Protein AF-A0A3C1BXW8-F1 (afdb_monomer_lite)

Radius of gyration: 17.21 Å; chains: 1; bounding box: 40×38×45 Å

Sequence (200 aa):
QCLLTYLGYDPGGIDGLDGQKTRQAIRDFQTAENLGVDGVAGEQTAIRLKDAVWQDRFAKDNIVPSSGQPPDLPDWWSKYKWFAPSEFRCPCGKCGGGIEKMHEGIVAEANALREYLGVPIVIVPPDGHSGGSGYRCQSYNDSLAGSVKNSRHVQGKAVDIITRGVPDEKVEARLAQRKAAGKIRYWYRISPGAHHMDIE

Structure (mmCIF, N/CA/C/O backbone):
data_AF-A0A3C1BXW8-F1
#
_entry.id   AF-A0A3C1BXW8-F1
#
loop_
_atom_site.group_PDB
_atom_site.id
_atom_site.type_symbol
_atom_site.label_atom_id
_atom_site.label_alt_id
_atom_site.label_comp_id
_atom_site.label_asym_id
_atom_site.label_entity_id
_atom_site.label_seq_id
_atom_site.pdbx_PDB_ins_code
_atom_site.Cartn_x
_atom_site.Cartn_y
_atom_site.Cartn_z
_atom_site.occupancy
_atom_site.B_iso_or_equiv
_atom_site.auth_seq_id
_atom_site.auth_comp_id
_atom_site.auth_asym_id
_atom_site.auth_atom_id
_atom_site.pdbx_PDB_model_num
ATOM 1 N N . GLN A 1 1 ? -6.804 1.574 18.669 1.00 72.06 1 GLN A N 1
ATOM 2 C CA . GLN A 1 1 ? -5.631 2.136 17.969 1.00 72.06 1 GLN A CA 1
ATOM 3 C C . GLN A 1 1 ? -5.476 1.509 16.590 1.00 72.06 1 GLN A C 1
ATOM 5 O O . GLN A 1 1 ? -5.853 2.182 15.652 1.00 72.06 1 GLN A O 1
ATOM 10 N N . CYS A 1 2 ? -5.115 0.226 16.440 1.00 76.31 2 CYS A N 1
ATOM 11 C CA . CYS A 1 2 ? -4.880 -0.390 15.117 1.00 76.31 2 CYS A CA 1
ATOM 12 C C . CYS A 1 2 ? -5.984 -0.156 14.068 1.00 76.31 2 CYS A C 1
ATOM 14 O O . CYS A 1 2 ? -5.667 0.179 12.936 1.00 76.31 2 CYS A O 1
ATOM 16 N N . LEU A 1 3 ? -7.267 -0.303 14.428 1.00 82.00 3 LEU A N 1
ATOM 17 C CA . LEU A 1 3 ? -8.382 -0.070 13.493 1.00 82.00 3 LEU A CA 1
ATOM 18 C C . LEU A 1 3 ? -8.547 1.415 13.133 1.00 82.00 3 LEU A C 1
ATOM 20 O O . LEU A 1 3 ? -8.784 1.740 11.982 1.00 82.00 3 LEU A O 1
ATOM 24 N N . LEU A 1 4 ? -8.377 2.321 14.098 1.00 80.50 4 LEU A N 1
ATOM 25 C CA . LEU A 1 4 ? -8.436 3.770 13.866 1.00 80.50 4 LEU A CA 1
ATOM 26 C C . LEU A 1 4 ? -7.295 4.221 12.965 1.00 80.50 4 LEU A C 1
ATOM 28 O O . LEU A 1 4 ? -7.530 4.901 11.973 1.00 80.50 4 LEU A O 1
ATOM 32 N N . THR A 1 5 ? -6.086 3.762 13.296 1.00 69.38 5 THR A N 1
ATOM 33 C CA . THR A 1 5 ? -4.895 3.865 12.468 1.00 69.38 5 THR A CA 1
ATOM 34 C C . THR A 1 5 ? -5.287 3.374 11.077 1.00 69.38 5 THR A C 1
ATOM 36 O O . THR A 1 5 ? -5.304 4.201 10.170 1.00 69.38 5 THR A O 1
ATOM 39 N N . TYR A 1 6 ? -5.687 2.106 10.894 1.00 67.69 6 TYR A N 1
ATOM 40 C CA . TYR A 1 6 ? -6.050 1.515 9.590 1.00 67.69 6 TYR A CA 1
ATOM 41 C C . TYR A 1 6 ? -6.988 2.409 8.777 1.00 67.69 6 TYR A C 1
ATOM 43 O O . TYR A 1 6 ? -6.689 2.732 7.632 1.00 67.69 6 TYR A O 1
ATOM 51 N N . LEU A 1 7 ? -8.056 2.890 9.412 1.00 69.19 7 LEU A N 1
ATOM 52 C CA . LEU A 1 7 ? -9.057 3.759 8.803 1.00 69.19 7 LEU A CA 1
ATOM 53 C C . LEU A 1 7 ? -8.559 5.188 8.537 1.00 69.19 7 LEU A C 1
ATOM 55 O O . LEU A 1 7 ? -9.257 5.967 7.910 1.00 69.19 7 LEU A O 1
ATOM 59 N N . GLY A 1 8 ? -7.348 5.557 8.936 1.00 62.84 8 GLY A N 1
ATOM 60 C CA . GLY A 1 8 ? -6.724 6.842 8.624 1.00 62.84 8 GLY A CA 1
ATOM 61 C C . GLY A 1 8 ? -6.919 7.930 9.681 1.00 62.84 8 GLY A C 1
ATOM 62 O O . GLY A 1 8 ? -6.646 9.091 9.381 1.00 62.84 8 GLY A O 1
ATOM 63 N N . TYR A 1 9 ? -7.351 7.570 10.889 1.00 77.69 9 TYR A N 1
ATOM 64 C CA . TYR A 1 9 ? -7.343 8.445 12.065 1.00 77.69 9 TYR A CA 1
ATOM 65 C C . TYR A 1 9 ? -5.980 8.361 12.781 1.00 77.69 9 TYR A C 1
ATOM 67 O O . TYR A 1 9 ? -5.286 7.349 12.667 1.00 77.69 9 TYR A O 1
ATOM 75 N N . ASP A 1 10 ? -5.589 9.396 13.536 1.00 76.38 10 ASP A N 1
ATOM 76 C CA . ASP A 1 10 ? -4.331 9.430 14.312 1.00 76.38 10 ASP A CA 1
ATOM 77 C C . ASP A 1 10 ? -4.587 9.184 15.810 1.00 76.38 10 ASP A C 1
ATOM 79 O O . ASP A 1 10 ? -4.749 10.138 16.575 1.00 76.38 10 ASP A O 1
ATOM 83 N N . PRO A 1 11 ? -4.615 7.923 16.280 1.00 78.06 11 PRO A N 1
ATOM 84 C CA . PRO A 1 11 ? -4.717 7.645 17.705 1.00 78.06 11 PRO A CA 1
ATOM 85 C C . PRO A 1 11 ? -3.373 7.792 18.442 1.00 78.06 11 PRO A C 1
ATOM 87 O O . PRO A 1 11 ? -3.303 7.484 19.630 1.00 78.06 11 PRO A O 1
ATOM 90 N N . GLY A 1 12 ? -2.306 8.253 17.780 1.00 79.69 12 GLY A N 1
ATOM 91 C CA . GLY A 1 12 ? -0.940 8.185 18.289 1.00 79.69 12 GLY A CA 1
ATOM 92 C C . GLY A 1 12 ? -0.304 6.805 18.098 1.00 79.69 12 GLY A C 1
ATOM 93 O O . GLY A 1 12 ? -0.672 6.051 17.196 1.00 79.69 12 GLY A O 1
ATOM 94 N N . GLY A 1 13 ? 0.687 6.490 18.938 1.00 74.38 13 GLY A N 1
ATOM 95 C CA . GLY A 1 13 ? 1.366 5.194 18.910 1.00 74.38 13 GLY A CA 1
ATOM 96 C C . GLY A 1 13 ? 0.419 4.043 19.253 1.00 74.38 13 GLY A C 1
ATOM 97 O O . GLY A 1 13 ? -0.524 4.209 20.022 1.00 74.38 13 GLY A O 1
ATOM 98 N N . ILE A 1 14 ? 0.671 2.860 18.689 1.00 77.19 14 ILE A N 1
ATOM 99 C CA . ILE A 1 14 ? -0.035 1.629 19.069 1.00 77.19 14 ILE A CA 1
ATOM 100 C C . ILE A 1 14 ? 0.627 1.095 20.343 1.00 77.19 14 ILE A C 1
ATOM 102 O O . ILE A 1 14 ? 1.465 0.198 20.304 1.00 77.19 14 ILE A O 1
ATOM 106 N N . ASP A 1 15 ? 0.294 1.719 21.465 1.00 79.81 15 ASP A N 1
ATOM 107 C CA . ASP A 1 15 ? 0.890 1.471 22.781 1.00 79.81 15 ASP A CA 1
ATOM 108 C C . ASP A 1 15 ? -0.078 0.786 23.762 1.00 79.81 15 ASP A C 1
ATOM 110 O O . ASP A 1 15 ? 0.304 0.443 24.878 1.00 79.81 15 ASP A O 1
ATOM 114 N N . GLY A 1 16 ? -1.333 0.566 23.353 1.00 83.94 16 GLY A N 1
ATOM 115 C CA . GLY A 1 16 ? -2.389 0.012 24.199 1.00 83.94 16 GLY A CA 1
ATOM 116 C C . GLY A 1 16 ? -2.959 1.005 25.217 1.00 83.94 16 GLY A C 1
ATOM 117 O O . GLY A 1 16 ? -3.847 0.633 25.984 1.00 83.94 16 GLY A O 1
ATOM 118 N N . LEU A 1 17 ? -2.491 2.257 25.225 1.00 90.88 17 LEU A N 1
ATOM 119 C CA . LEU A 1 17 ? -2.935 3.291 26.151 1.00 90.88 17 LEU A CA 1
ATOM 120 C C . LEU A 1 17 ? -4.109 4.082 25.568 1.00 90.88 17 LEU A C 1
ATOM 122 O O . LEU A 1 17 ? -4.068 4.616 24.454 1.00 90.88 17 LEU A O 1
ATOM 126 N N . ASP A 1 18 ? -5.158 4.259 26.370 1.00 88.12 18 ASP A N 1
ATOM 127 C CA . ASP A 1 18 ? -6.207 5.228 26.056 1.00 88.12 18 ASP A CA 1
ATOM 128 C C . ASP A 1 18 ? -5.730 6.653 26.386 1.00 88.12 18 ASP A C 1
ATOM 130 O O . ASP A 1 18 ? -6.094 7.266 27.391 1.00 88.12 18 ASP A O 1
ATOM 134 N N . GLY A 1 19 ? -4.811 7.164 25.568 1.00 91.38 19 GLY A N 1
ATOM 135 C CA . GLY A 1 19 ? -4.277 8.517 25.669 1.00 91.38 19 GLY A CA 1
ATOM 136 C C . GLY A 1 19 ? -5.188 9.573 25.038 1.00 91.38 19 GLY A C 1
ATOM 137 O O . GLY A 1 19 ? -6.195 9.277 24.396 1.00 91.38 19 GLY A O 1
ATOM 138 N N . GLN A 1 20 ? -4.799 10.845 25.169 1.00 92.75 20 GLN A N 1
ATOM 139 C CA . GLN A 1 20 ? -5.528 11.969 24.565 1.00 92.75 20 GLN A CA 1
ATOM 140 C C . GLN A 1 20 ? -5.699 11.805 23.047 1.00 92.75 20 GLN A C 1
ATOM 142 O O . GLN A 1 20 ? -6.782 12.065 22.529 1.00 92.75 20 GLN A O 1
ATOM 147 N N . LYS A 1 21 ? -4.655 11.336 22.349 1.00 79.69 21 LYS A N 1
ATOM 148 C CA . LYS A 1 21 ? -4.710 11.074 20.905 1.00 79.69 21 LYS A CA 1
ATOM 149 C C . LYS A 1 21 ? -5.666 9.935 20.558 1.00 79.69 21 LYS A C 1
ATOM 151 O O . LYS A 1 21 ? -6.493 10.107 19.672 1.00 79.69 21 LYS A O 1
ATOM 156 N N . THR A 1 22 ? -5.626 8.823 21.298 1.00 93.69 22 THR A N 1
ATOM 157 C CA . THR A 1 22 ? -6.567 7.705 21.120 1.00 93.69 22 THR A CA 1
ATOM 158 C C . THR A 1 22 ? -8.012 8.184 21.235 1.00 93.69 22 THR A C 1
ATOM 160 O O . THR A 1 22 ? -8.803 7.943 20.324 1.00 93.69 22 THR A O 1
ATOM 163 N N . ARG A 1 23 ? -8.343 8.936 22.294 1.00 96.19 23 ARG A N 1
ATOM 164 C CA . ARG A 1 23 ? -9.690 9.499 22.476 1.00 96.19 23 ARG A CA 1
ATOM 165 C C . ARG A 1 23 ? -10.077 10.479 21.377 1.00 96.19 23 ARG A C 1
ATOM 167 O O . ARG A 1 23 ? -11.225 10.460 20.949 1.00 96.19 23 ARG A O 1
ATOM 174 N N . GLN A 1 24 ? -9.152 11.323 20.919 1.00 88.19 24 GLN A N 1
ATOM 175 C CA . GLN A 1 24 ? -9.431 12.246 19.819 1.00 88.19 24 GLN A CA 1
ATOM 176 C C . GLN A 1 24 ? -9.748 11.485 18.527 1.00 88.19 24 GLN A C 1
ATOM 178 O O . GLN A 1 24 ? -10.792 11.726 17.933 1.00 88.19 24 GLN A O 1
ATOM 183 N N . ALA A 1 25 ? -8.940 10.486 18.165 1.00 82.06 25 ALA A N 1
ATOM 184 C CA . ALA A 1 25 ? -9.197 9.643 17.001 1.00 82.06 25 ALA A CA 1
ATOM 185 C C . ALA A 1 25 ? -10.537 8.895 17.088 1.00 82.06 25 ALA A C 1
ATOM 187 O O . ALA A 1 25 ? -11.214 8.729 16.076 1.00 82.06 25 ALA A O 1
ATOM 188 N N . ILE A 1 26 ? -10.946 8.460 18.287 1.00 95.44 26 ILE A N 1
ATOM 189 C CA . ILE A 1 26 ? -12.274 7.869 18.499 1.00 95.44 26 ILE A CA 1
ATOM 190 C C . ILE A 1 26 ? -13.376 8.903 18.239 1.00 95.44 26 ILE A C 1
ATOM 192 O O . ILE A 1 26 ? -14.334 8.574 17.546 1.00 95.44 26 ILE A O 1
ATOM 196 N N . ARG A 1 27 ? -13.248 10.139 18.745 1.00 91.12 27 ARG A N 1
ATOM 197 C CA . ARG A 1 27 ? -14.238 11.207 18.495 1.00 91.12 27 ARG A CA 1
ATOM 198 C C . ARG A 1 27 ? -14.348 11.537 17.014 1.00 91.12 27 ARG A C 1
ATOM 200 O O . ARG A 1 27 ? -15.457 11.679 16.503 1.00 91.12 27 ARG A O 1
ATOM 207 N N . ASP A 1 28 ? -13.213 11.632 16.333 1.00 81.75 28 ASP A N 1
ATOM 208 C CA . ASP A 1 28 ? -13.161 11.914 14.901 1.00 81.75 28 ASP A CA 1
ATOM 209 C C . ASP A 1 28 ? -13.865 10.795 14.116 1.00 81.75 28 ASP A C 1
ATOM 211 O O . ASP A 1 28 ? -14.699 11.068 13.254 1.00 81.75 28 ASP A O 1
ATOM 215 N N . PHE A 1 29 ? -13.617 9.532 14.479 1.00 86.81 29 PHE A N 1
ATOM 216 C CA . PHE A 1 29 ? -14.303 8.377 13.896 1.00 86.81 29 PHE A CA 1
ATOM 217 C C . PHE A 1 29 ? -15.807 8.368 14.180 1.00 86.81 29 PHE A C 1
ATOM 219 O O . PHE A 1 29 ? -16.607 8.165 13.270 1.00 86.81 29 PHE A O 1
ATOM 226 N N . GLN A 1 30 ? -16.210 8.609 15.427 1.00 94.50 30 GLN A N 1
ATOM 227 C CA . GLN A 1 30 ? -17.622 8.685 15.806 1.00 94.50 30 GLN A CA 1
ATOM 228 C C . GLN A 1 30 ? -18.347 9.787 15.037 1.00 94.50 30 GLN A C 1
ATOM 230 O O . GLN A 1 30 ? -19.460 9.566 14.567 1.00 94.50 30 GLN A O 1
ATOM 235 N N . THR A 1 31 ? -17.695 10.938 14.861 1.00 84.19 31 THR A N 1
ATOM 236 C CA . THR A 1 31 ? -18.217 12.055 14.066 1.00 84.19 31 THR A CA 1
ATOM 237 C C . THR A 1 31 ? -18.422 11.627 12.616 1.00 84.19 31 THR A C 1
ATOM 239 O O . THR A 1 31 ? -19.504 11.815 12.067 1.00 84.19 31 THR A O 1
ATOM 242 N N . ALA A 1 32 ? -17.416 10.993 12.011 1.00 78.69 32 ALA A N 1
ATOM 243 C CA . ALA A 1 32 ? -17.469 10.555 10.620 1.00 78.69 32 ALA A CA 1
ATOM 244 C C . ALA A 1 32 ? -18.525 9.461 10.367 1.00 78.69 32 ALA A C 1
ATOM 246 O O . ALA A 1 32 ? -19.127 9.411 9.300 1.00 78.69 32 ALA A O 1
ATOM 247 N N . GLU A 1 33 ? -18.781 8.601 11.354 1.00 82.56 33 GLU A N 1
ATOM 248 C CA . GLU A 1 33 ? -19.734 7.490 11.255 1.00 82.56 33 GLU A CA 1
ATOM 249 C C . GLU A 1 33 ? -21.137 7.813 11.802 1.00 82.56 33 GLU A C 1
ATOM 251 O O . GLU A 1 33 ? -21.984 6.914 11.896 1.00 82.56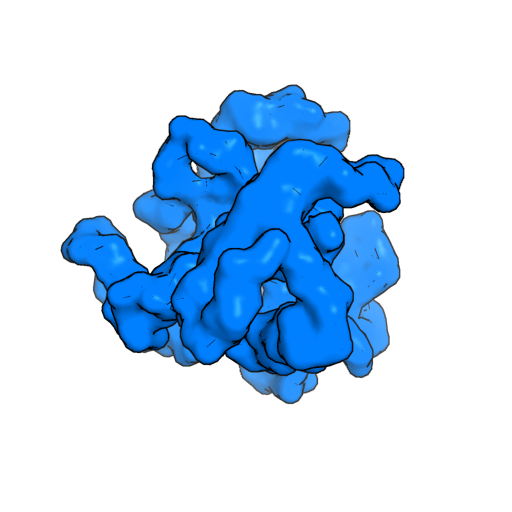 33 GLU A O 1
ATOM 256 N N . ASN A 1 34 ? -21.394 9.083 12.142 1.00 85.56 34 ASN A N 1
ATOM 257 C CA . ASN A 1 34 ? -22.646 9.572 12.727 1.00 85.56 34 ASN A CA 1
ATOM 258 C C . ASN A 1 34 ? -23.063 8.808 14.002 1.00 85.56 34 ASN A C 1
ATOM 260 O O . ASN A 1 34 ? -24.213 8.394 14.157 1.00 85.56 34 ASN A O 1
ATOM 264 N N . LEU A 1 35 ? -22.111 8.593 14.910 1.00 91.75 35 LEU A N 1
ATOM 265 C CA . LEU A 1 35 ? -22.317 7.990 16.229 1.00 91.75 35 LEU A CA 1
ATOM 266 C C . LEU A 1 35 ? -22.379 9.062 17.327 1.00 91.75 35 LEU A C 1
ATOM 268 O O . LEU A 1 35 ? -22.031 10.223 17.113 1.00 91.75 35 LEU A O 1
ATOM 272 N N . GLY A 1 36 ? -22.769 8.660 18.540 1.00 93.38 36 GLY A N 1
ATOM 273 C CA . GLY A 1 36 ? -22.580 9.498 19.725 1.00 93.38 36 GLY A CA 1
ATOM 274 C C . GLY A 1 36 ? -21.092 9.787 19.951 1.00 93.38 36 GLY A C 1
ATOM 275 O O . GLY A 1 36 ? -20.296 8.858 20.069 1.00 93.38 36 GLY A O 1
ATOM 276 N N . VAL A 1 37 ? -20.714 11.069 19.988 1.00 96.25 37 VAL A N 1
ATOM 277 C CA . VAL A 1 37 ? -19.312 11.514 20.074 1.00 96.25 37 VAL A CA 1
ATOM 278 C C . VAL A 1 37 ? -18.893 11.687 21.535 1.00 96.25 37 VAL A C 1
ATOM 280 O O . VAL A 1 37 ? -18.868 12.792 22.075 1.00 96.25 37 VAL A O 1
ATOM 283 N N . ASP A 1 38 ? -18.555 10.586 22.196 1.00 95.38 38 ASP A N 1
ATOM 284 C CA . ASP A 1 38 ? -18.088 10.570 23.590 1.00 95.38 38 ASP A CA 1
ATOM 285 C C . ASP A 1 38 ? -16.575 10.312 23.717 1.00 95.38 38 ASP A C 1
ATOM 287 O O . ASP A 1 38 ? -15.980 10.571 24.770 1.00 95.38 38 ASP A O 1
ATOM 291 N N . GLY A 1 39 ? -15.913 9.920 22.623 1.00 94.06 39 GLY A N 1
ATOM 292 C CA . GLY A 1 39 ? -14.498 9.555 22.590 1.00 94.06 39 GLY A CA 1
ATOM 293 C C . GLY A 1 39 ? -14.199 8.207 23.239 1.00 94.06 39 GLY A C 1
ATOM 294 O O . GLY A 1 39 ? -13.038 7.937 23.545 1.00 94.06 39 GLY A O 1
ATOM 295 N N . VAL A 1 40 ? -15.223 7.381 23.459 1.00 96.06 40 VAL A N 1
ATOM 296 C CA . VAL A 1 40 ? -15.137 6.062 24.084 1.00 96.06 40 VAL A CA 1
ATOM 297 C C . VAL A 1 40 ? -15.445 4.981 23.048 1.00 96.06 40 VAL A C 1
ATOM 299 O O . VAL A 1 40 ? -16.452 4.998 22.340 1.00 96.06 40 VAL A O 1
ATOM 302 N N . ALA A 1 41 ? -14.577 3.974 22.965 1.00 91.69 41 ALA A N 1
ATOM 303 C CA . ALA A 1 41 ? -14.777 2.825 22.085 1.00 91.69 41 ALA A CA 1
ATOM 304 C C . ALA A 1 41 ? -15.765 1.800 22.683 1.00 91.69 41 ALA A C 1
ATOM 306 O O . ALA A 1 41 ? -15.421 0.633 22.863 1.00 91.69 41 ALA A O 1
ATOM 307 N N . GLY A 1 42 ? -16.985 2.246 23.010 1.00 93.81 42 GLY A N 1
ATOM 308 C CA . GLY A 1 42 ? -18.082 1.389 23.468 1.00 93.81 42 GLY A CA 1
ATOM 309 C C . GLY A 1 42 ? -18.571 0.417 22.387 1.00 93.81 42 GLY A C 1
ATOM 310 O O . GLY A 1 42 ? -18.081 0.428 21.258 1.00 93.81 42 GLY A O 1
ATOM 311 N N . GLU A 1 43 ? -19.558 -0.420 22.714 1.00 95.12 43 GLU A N 1
ATOM 312 C CA . GLU A 1 43 ? -20.028 -1.506 21.837 1.00 95.12 43 GLU A CA 1
ATOM 313 C C . GLU A 1 43 ? -20.384 -1.028 20.419 1.00 95.12 43 GLU A C 1
ATOM 315 O O . GLU A 1 43 ? -19.906 -1.599 19.437 1.00 95.12 43 GLU A O 1
ATOM 320 N N . GLN A 1 44 ? -21.134 0.071 20.298 1.00 93.06 44 GLN A N 1
ATOM 321 C CA . GLN A 1 44 ? -21.506 0.637 18.997 1.00 93.06 44 GLN A CA 1
ATOM 322 C C . GLN A 1 44 ? -20.290 1.129 18.199 1.00 93.06 44 GLN A C 1
ATOM 324 O O . GLN A 1 44 ? -20.160 0.799 17.018 1.00 93.06 44 GLN A O 1
ATOM 329 N N . THR A 1 45 ? -19.367 1.860 18.834 1.00 95.75 45 THR A N 1
ATOM 330 C CA . THR A 1 45 ? -18.113 2.302 18.203 1.00 95.75 45 THR A CA 1
ATOM 331 C C . THR A 1 45 ? -17.280 1.098 17.759 1.00 95.75 45 THR A C 1
ATOM 333 O O . THR A 1 45 ? -16.737 1.094 16.658 1.00 95.75 45 THR A O 1
ATOM 336 N N . ALA A 1 46 ? -17.197 0.045 18.578 1.00 92.44 46 ALA A N 1
ATOM 337 C CA . ALA A 1 46 ? -16.427 -1.157 18.273 1.00 92.44 46 ALA A CA 1
ATOM 338 C C . ALA A 1 46 ? -17.015 -1.959 17.101 1.00 92.44 46 ALA A C 1
ATOM 340 O O . ALA A 1 46 ? -16.262 -2.406 16.233 1.00 92.44 46 ALA A O 1
ATOM 341 N N . ILE A 1 47 ? -18.343 -2.125 17.052 1.00 88.94 47 ILE A N 1
ATOM 342 C CA . ILE A 1 47 ? -19.043 -2.736 15.912 1.00 88.94 47 ILE A CA 1
ATOM 343 C C . ILE A 1 47 ? -18.761 -1.922 14.653 1.00 88.94 47 ILE A C 1
ATOM 345 O O . ILE A 1 47 ? -18.354 -2.486 13.636 1.00 88.94 47 ILE A O 1
ATOM 349 N N . ARG A 1 48 ? -18.908 -0.595 14.730 1.00 89.75 48 ARG A N 1
ATOM 350 C CA . ARG A 1 48 ? -18.733 0.253 13.556 1.00 89.75 48 ARG A CA 1
ATOM 351 C C . ARG A 1 48 ? -17.290 0.322 13.080 1.00 89.75 48 ARG A C 1
ATOM 353 O O . ARG A 1 48 ? -17.075 0.333 11.879 1.00 89.75 48 ARG A O 1
ATOM 360 N N . LEU A 1 49 ? -16.304 0.307 13.978 1.00 87.81 49 LEU A N 1
ATOM 361 C CA . LEU A 1 49 ? -14.887 0.228 13.604 1.00 87.81 49 LEU A CA 1
ATOM 362 C C . LEU A 1 49 ? -14.608 -1.032 12.787 1.00 87.81 49 LEU A C 1
ATOM 364 O O . LEU A 1 49 ? -13.939 -0.962 11.762 1.00 87.81 49 LEU A O 1
ATOM 368 N N . LYS A 1 50 ? -15.129 -2.183 13.228 1.00 84.06 50 LYS A N 1
ATOM 369 C CA . LYS A 1 50 ? -14.961 -3.451 12.506 1.00 84.06 50 LYS A CA 1
ATOM 370 C C . LYS A 1 50 ? -15.664 -3.419 11.152 1.00 84.06 50 LYS A C 1
ATOM 372 O O . LYS A 1 50 ? -15.065 -3.829 10.169 1.00 84.06 50 LYS A O 1
ATOM 377 N N . ASP A 1 51 ? -16.889 -2.901 11.097 1.00 79.44 51 ASP A N 1
ATOM 378 C CA . ASP A 1 51 ? -17.636 -2.734 9.848 1.00 79.44 51 ASP A CA 1
ATOM 379 C C . ASP A 1 51 ? -16.931 -1.784 8.867 1.00 79.44 51 ASP A C 1
ATOM 381 O O . ASP A 1 51 ? -16.741 -2.134 7.708 1.00 79.44 51 ASP A O 1
ATOM 385 N N . ALA A 1 52 ? -16.451 -0.631 9.335 1.00 75.25 52 ALA A N 1
ATOM 386 C CA . ALA A 1 52 ? -15.682 0.310 8.527 1.00 75.25 52 ALA A CA 1
ATOM 387 C C . ALA A 1 52 ? -14.379 -0.315 8.011 1.00 75.25 52 ALA A C 1
ATOM 389 O O . ALA A 1 52 ? -14.014 -0.085 6.865 1.00 75.25 52 ALA A O 1
ATOM 390 N N . VAL A 1 53 ? -13.703 -1.148 8.813 1.00 67.81 53 VAL A N 1
ATOM 391 C CA . VAL A 1 53 ? -12.533 -1.920 8.358 1.00 67.81 53 VAL A CA 1
ATOM 392 C C . VAL A 1 53 ? -12.922 -2.989 7.338 1.00 67.81 53 VAL A C 1
ATOM 394 O O . VAL A 1 53 ? -12.191 -3.192 6.379 1.00 67.81 53 VAL A O 1
ATOM 397 N N . TRP A 1 54 ? -14.053 -3.677 7.513 1.00 63.22 54 TRP A N 1
ATOM 398 C CA . TRP A 1 54 ? -14.530 -4.683 6.555 1.00 63.22 54 TRP A CA 1
ATOM 399 C C . TRP A 1 54 ? -14.976 -4.092 5.219 1.00 63.22 54 TRP A C 1
ATOM 401 O O . TRP A 1 54 ? -14.905 -4.776 4.202 1.00 63.22 54 TRP A O 1
ATOM 411 N N . GLN A 1 55 ? -15.449 -2.850 5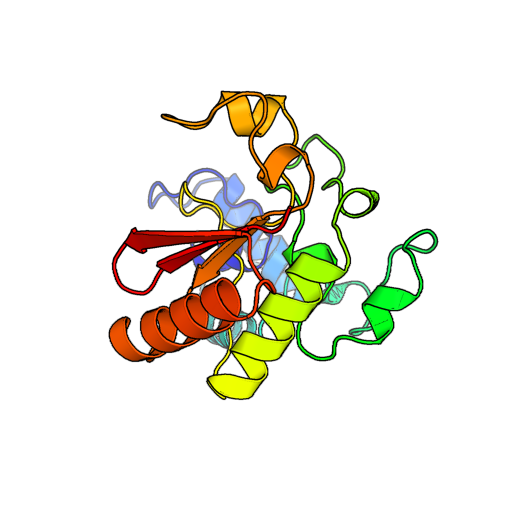.237 1.00 57.38 55 GLN A N 1
ATOM 412 C CA . GLN A 1 55 ? -15.948 -2.119 4.075 1.00 57.38 55 GLN A CA 1
ATOM 413 C C . GLN A 1 55 ? -14.923 -1.104 3.540 1.00 57.38 55 GLN A C 1
ATOM 415 O O . GLN A 1 55 ? -15.275 -0.308 2.676 1.00 57.38 55 GLN A O 1
ATOM 420 N N . ASP A 1 56 ? -13.697 -1.096 4.081 1.00 57.81 56 ASP A N 1
ATOM 421 C CA . ASP A 1 56 ? -12.611 -0.168 3.737 1.00 57.81 56 ASP A CA 1
ATOM 422 C C . ASP A 1 56 ? -13.035 1.319 3.709 1.00 57.81 56 ASP A C 1
ATOM 424 O O . ASP A 1 56 ? -12.602 2.089 2.859 1.00 57.81 56 ASP A O 1
ATOM 428 N N . ARG A 1 57 ? -13.889 1.745 4.653 1.00 64.56 57 ARG A N 1
ATOM 429 C CA . ARG A 1 57 ? -14.379 3.132 4.762 1.00 64.56 57 ARG A CA 1
ATOM 430 C C . ARG A 1 57 ? -13.397 4.004 5.534 1.00 64.56 57 ARG A C 1
ATOM 432 O O . ARG A 1 57 ? -13.547 4.219 6.740 1.00 64.56 57 ARG A O 1
ATOM 439 N N . PHE A 1 58 ? -12.363 4.491 4.859 1.00 56.44 58 PHE A N 1
ATOM 440 C CA . PHE A 1 58 ? -11.350 5.335 5.483 1.00 56.44 58 PHE A CA 1
ATOM 441 C C . PHE A 1 58 ? -11.950 6.690 5.910 1.00 56.44 58 PHE A C 1
ATOM 443 O O . PHE A 1 58 ? -12.891 7.198 5.313 1.00 56.44 58 PHE A O 1
ATOM 450 N N . ALA A 1 59 ? -11.353 7.348 6.905 1.00 54.66 59 ALA A N 1
ATOM 451 C CA . ALA A 1 59 ? -11.695 8.684 7.407 1.00 54.66 59 ALA A CA 1
ATOM 452 C C . ALA A 1 59 ? -11.816 9.749 6.302 1.00 54.66 59 ALA A C 1
ATOM 454 O O . ALA A 1 59 ? -12.469 10.773 6.472 1.00 54.66 59 ALA A O 1
ATOM 455 N N . LYS A 1 60 ? -11.162 9.504 5.165 1.00 40.28 60 LYS A N 1
ATOM 456 C CA . LYS A 1 60 ? -11.141 10.373 3.987 1.00 40.28 60 LYS A CA 1
ATOM 457 C C . LYS A 1 60 ? -12.362 10.169 3.081 1.00 40.28 60 LYS A C 1
ATOM 459 O O . LYS A 1 60 ? -12.705 11.081 2.338 1.00 40.28 60 LYS A O 1
ATOM 464 N N . ASP A 1 61 ? -13.027 9.022 3.188 1.00 43.25 61 ASP A N 1
ATOM 465 C CA . ASP A 1 61 ? -14.185 8.629 2.376 1.00 43.25 61 ASP A CA 1
ATOM 466 C C . ASP A 1 61 ? -15.505 9.150 2.971 1.00 43.25 61 ASP A C 1
ATOM 468 O O . ASP A 1 61 ? -16.502 9.278 2.268 1.00 43.25 61 ASP A O 1
ATOM 472 N N . ASN A 1 62 ? -15.495 9.550 4.249 1.00 41.69 62 ASN A N 1
ATOM 473 C CA . ASN A 1 62 ? -16.623 10.207 4.921 1.00 41.69 62 ASN A CA 1
ATOM 474 C C . ASN A 1 62 ? -16.665 11.737 4.700 1.00 41.69 62 ASN A C 1
ATOM 476 O O . ASN A 1 62 ? -17.476 12.421 5.322 1.00 41.69 62 ASN A O 1
ATOM 480 N N . ILE A 1 63 ? -15.822 12.287 3.811 1.00 36.56 63 ILE A N 1
ATOM 481 C CA . ILE A 1 63 ? -15.910 13.692 3.364 1.00 36.56 63 ILE A CA 1
ATOM 482 C C . ILE A 1 63 ? -16.525 13.810 1.957 1.00 36.56 63 ILE A C 1
ATOM 484 O O . ILE A 1 63 ? -17.142 14.831 1.671 1.00 36.56 63 ILE A O 1
ATOM 488 N N . VAL A 1 64 ? -16.457 12.792 1.089 1.00 28.75 64 VAL A N 1
ATOM 489 C CA . VAL A 1 64 ? -17.085 12.785 -0.253 1.00 28.75 64 VAL A CA 1
ATOM 490 C C . VAL A 1 64 ? -17.239 11.320 -0.709 1.00 28.75 64 VAL A C 1
ATOM 492 O O . VAL A 1 64 ? -16.301 10.552 -0.499 1.00 28.75 64 VAL A O 1
ATOM 495 N N . PRO A 1 65 ? -18.355 10.901 -1.349 1.00 29.20 65 PRO A N 1
ATOM 496 C CA . PRO A 1 65 ? -18.507 9.538 -1.875 1.00 29.20 65 PRO A CA 1
ATOM 497 C C . PRO A 1 65 ? -17.344 9.166 -2.800 1.00 29.20 65 PRO A C 1
ATOM 499 O O . PRO A 1 65 ? -16.944 10.019 -3.580 1.00 29.20 65 PRO A O 1
ATOM 502 N N . SER A 1 66 ? -16.851 7.920 -2.693 1.00 36.41 66 SER A N 1
ATOM 503 C CA . SER A 1 66 ? -16.175 6.990 -3.645 1.00 36.41 66 SER A CA 1
ATOM 504 C C . SER A 1 66 ? -15.660 7.462 -5.037 1.00 36.41 66 SER A C 1
ATOM 506 O O . SER A 1 66 ? -15.407 6.637 -5.913 1.00 36.41 66 SER A O 1
ATOM 508 N N . SER A 1 67 ? -15.461 8.747 -5.294 1.00 35.12 67 SER A N 1
ATOM 509 C CA . SER A 1 67 ? -15.072 9.328 -6.584 1.00 35.12 67 SER A CA 1
ATOM 510 C C . SER A 1 67 ? -14.142 10.535 -6.420 1.00 35.12 67 SER A C 1
ATOM 512 O O . SER A 1 67 ? -14.019 11.357 -7.323 1.00 35.12 67 SER A O 1
ATOM 514 N N . GLY A 1 68 ? -13.478 10.670 -5.271 1.00 36.34 68 GLY A N 1
ATOM 515 C CA . GLY A 1 68 ? -12.545 11.761 -5.003 1.00 36.34 68 GLY A CA 1
ATOM 516 C C . GLY A 1 68 ? -11.148 11.489 -5.557 1.00 36.34 68 GLY A C 1
ATOM 517 O O . GLY A 1 68 ? -10.207 11.346 -4.777 1.00 36.34 68 GLY A O 1
ATOM 518 N N . GLN A 1 69 ? -10.982 11.424 -6.882 1.00 44.00 69 GLN A N 1
ATOM 519 C CA . GLN A 1 69 ? -9.672 11.772 -7.443 1.00 44.00 69 GLN A CA 1
ATOM 520 C C . GLN A 1 69 ? -9.372 13.225 -7.021 1.00 44.00 69 GLN A C 1
ATOM 522 O O . GLN A 1 69 ? -10.224 14.091 -7.223 1.00 44.00 69 GLN A O 1
ATOM 527 N N . PRO A 1 70 ? -8.198 13.534 -6.436 1.00 45.16 70 PRO A N 1
ATOM 528 C CA . PRO A 1 70 ? -7.689 14.898 -6.436 1.00 45.16 70 PRO A CA 1
ATOM 529 C C . PRO A 1 70 ? -7.779 15.464 -7.865 1.00 45.16 70 PRO A C 1
ATOM 531 O O . PRO A 1 70 ? -7.458 14.727 -8.802 1.00 45.16 70 PRO A O 1
ATOM 534 N N . PRO A 1 71 ? -8.201 16.728 -8.042 1.00 43.12 71 PRO A N 1
ATOM 535 C CA . PRO A 1 71 ? -8.571 17.296 -9.345 1.00 43.12 71 PRO A CA 1
ATOM 536 C C . PRO A 1 71 ? -7.450 17.311 -10.400 1.00 43.12 71 PRO A C 1
ATOM 538 O O . PRO A 1 71 ? -7.740 17.528 -11.570 1.00 43.12 71 PRO A O 1
ATOM 541 N N . ASP A 1 72 ? -6.207 17.004 -10.012 1.00 54.88 72 ASP A N 1
ATOM 542 C CA . ASP A 1 72 ? -5.024 17.046 -10.879 1.00 54.88 72 ASP A CA 1
ATOM 543 C C . ASP A 1 72 ? -4.358 15.668 -11.093 1.00 54.88 72 ASP A C 1
ATOM 545 O O . ASP A 1 72 ? -3.200 15.589 -11.512 1.00 54.88 72 ASP A O 1
ATOM 549 N N . LEU A 1 73 ? -5.036 14.557 -10.772 1.00 61.28 73 LEU A N 1
ATOM 550 C CA . LEU A 1 73 ? -4.491 13.226 -11.063 1.00 61.28 73 LEU A CA 1
ATOM 551 C C . LEU A 1 73 ? -4.738 12.812 -12.516 1.00 61.28 73 LEU A C 1
ATOM 553 O O . LEU A 1 73 ? -5.809 13.087 -13.048 1.00 61.28 73 LEU A O 1
ATOM 557 N N . PRO A 1 74 ? -3.811 12.059 -13.135 1.00 67.50 74 PRO A N 1
ATOM 558 C CA . PRO A 1 74 ? -4.030 11.538 -14.476 1.00 67.50 74 PRO A CA 1
ATOM 559 C C . PRO A 1 74 ? -5.311 10.692 -14.575 1.00 67.50 74 PRO A C 1
ATOM 561 O O . PRO A 1 74 ? -5.596 9.879 -13.690 1.00 67.50 74 PRO A O 1
ATOM 564 N N . ASP A 1 75 ? -6.025 10.806 -15.697 1.00 78.25 75 ASP A N 1
ATOM 565 C CA . ASP A 1 75 ? -7.321 10.144 -15.932 1.00 78.25 75 ASP A CA 1
ATOM 566 C C . ASP A 1 75 ? -7.280 8.614 -15.808 1.00 78.25 75 ASP A C 1
ATOM 568 O O . ASP A 1 75 ? -8.311 7.965 -15.625 1.00 78.25 75 ASP A O 1
ATOM 572 N N . TRP A 1 76 ? -6.092 8.007 -15.886 1.00 86.50 76 TRP A N 1
ATOM 573 C CA . TRP A 1 76 ? -5.948 6.557 -15.856 1.00 86.50 76 TRP A CA 1
ATOM 574 C C . TRP A 1 76 ? -6.371 5.907 -14.539 1.00 86.50 76 TRP A C 1
ATOM 576 O O . TRP A 1 76 ? -6.701 4.723 -14.554 1.00 86.50 76 TRP A O 1
ATOM 586 N N . TRP A 1 77 ? -6.416 6.638 -13.422 1.00 82.12 77 TRP A N 1
ATOM 587 C CA . TRP A 1 77 ? -6.891 6.086 -12.147 1.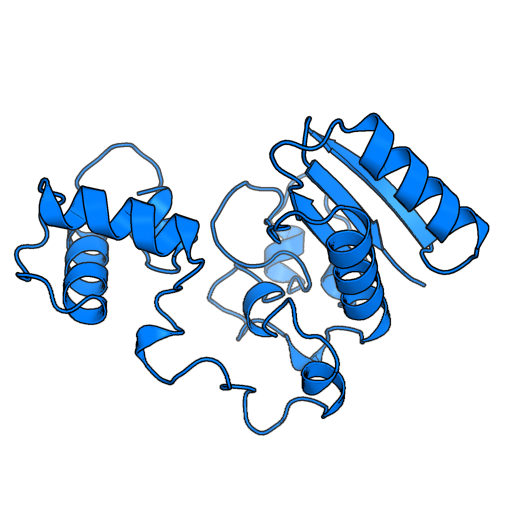00 82.12 77 TRP A CA 1
ATOM 588 C C . TRP A 1 77 ? -8.331 5.576 -12.236 1.00 82.12 77 TRP A C 1
ATOM 590 O O . TRP A 1 77 ? -8.642 4.533 -11.667 1.00 82.12 77 TRP A O 1
ATOM 600 N N . SER A 1 78 ? -9.176 6.246 -13.024 1.00 80.06 78 SER A N 1
ATOM 601 C CA . SER A 1 78 ? -10.576 5.858 -13.240 1.00 80.06 78 SER A CA 1
ATOM 602 C C . SER A 1 78 ? -10.751 4.494 -13.925 1.00 80.06 78 SER A C 1
ATOM 604 O O . SER A 1 78 ? -11.827 3.902 -13.854 1.00 80.06 78 SER A O 1
ATOM 606 N N . LYS A 1 79 ? -9.698 3.958 -14.563 1.00 84.69 79 LYS A N 1
ATOM 607 C CA . LYS A 1 79 ? -9.719 2.634 -15.207 1.00 84.69 79 LYS A CA 1
ATOM 608 C C . LYS A 1 79 ? -9.742 1.488 -14.194 1.00 84.69 79 LYS A C 1
ATOM 610 O O . LYS A 1 79 ? -10.186 0.392 -14.532 1.00 84.69 79 LYS A O 1
ATOM 615 N N . TYR A 1 80 ? -9.220 1.707 -12.987 1.00 83.00 80 TYR A N 1
ATOM 616 C CA . TYR A 1 80 ? -8.999 0.647 -12.007 1.00 83.00 80 TYR A CA 1
ATOM 617 C C . TYR A 1 80 ? -10.087 0.676 -10.944 1.00 83.00 80 TYR A C 1
ATOM 619 O O . TYR A 1 80 ? -10.174 1.584 -10.126 1.00 83.00 80 TYR A O 1
ATOM 627 N N . LYS A 1 81 ? -10.930 -0.356 -10.963 1.00 77.06 81 LYS A N 1
ATOM 628 C CA . LYS A 1 81 ? -12.122 -0.458 -10.116 1.00 77.06 81 LYS A CA 1
ATOM 629 C C . LYS A 1 81 ? -11.793 -0.622 -8.636 1.00 77.06 81 LYS A C 1
ATOM 631 O O . LYS A 1 81 ? -12.571 -0.211 -7.781 1.00 77.06 81 LYS A O 1
ATOM 636 N N . TRP A 1 82 ? -10.718 -1.344 -8.341 1.00 78.12 82 TRP A N 1
ATOM 637 C CA . TRP A 1 82 ? -10.552 -1.940 -7.021 1.00 78.12 82 TRP A CA 1
ATOM 638 C C . TRP A 1 82 ? -9.751 -1.106 -6.036 1.00 78.12 82 TRP A C 1
ATOM 640 O O . TRP A 1 82 ? -9.728 -1.472 -4.865 1.00 78.12 82 TRP A O 1
ATOM 650 N N . PHE A 1 83 ? -9.092 -0.047 -6.496 1.00 79.00 83 PHE A N 1
ATOM 651 C CA . PHE A 1 83 ? -8.234 0.753 -5.641 1.00 79.00 83 PHE A CA 1
ATOM 652 C C . PHE A 1 83 ? -8.448 2.239 -5.870 1.00 79.00 83 PHE A C 1
ATOM 654 O O . PHE A 1 83 ? -8.427 2.714 -7.007 1.00 79.00 83 PHE A O 1
ATOM 661 N N . ALA A 1 84 ? -8.570 2.982 -4.778 1.00 78.62 84 ALA A N 1
ATOM 662 C CA . ALA A 1 84 ? -8.510 4.429 -4.800 1.00 78.62 84 ALA A CA 1
ATOM 663 C C . ALA A 1 84 ? -7.046 4.905 -4.848 1.00 78.62 84 ALA A C 1
ATOM 665 O O . ALA A 1 84 ? -6.166 4.284 -4.242 1.00 78.62 84 ALA A O 1
ATOM 666 N N . PRO A 1 85 ? -6.755 6.068 -5.461 1.00 80.00 85 PRO A N 1
ATOM 667 C CA . PRO A 1 85 ? -5.406 6.631 -5.444 1.00 80.00 85 PRO A CA 1
ATOM 668 C C . PRO A 1 85 ? -4.864 6.807 -4.023 1.00 80.00 85 PRO A C 1
ATOM 670 O O . PRO A 1 85 ? -3.687 6.575 -3.758 1.00 80.00 85 PRO A O 1
ATOM 673 N N . SER A 1 86 ? -5.738 7.163 -3.077 1.00 75.56 86 SER A N 1
ATOM 674 C CA . SER A 1 86 ? -5.373 7.393 -1.682 1.00 75.56 86 SER A CA 1
ATOM 675 C C . SER A 1 86 ? -4.756 6.156 -1.009 1.00 75.56 86 SER A C 1
ATOM 677 O O . SER A 1 86 ? -3.981 6.331 -0.067 1.00 75.56 86 SER A O 1
ATOM 679 N N . GLU A 1 87 ? -5.032 4.941 -1.485 1.00 78.44 87 GLU A N 1
ATOM 680 C CA . GLU A 1 87 ? -4.472 3.690 -0.959 1.00 78.44 87 GLU A CA 1
ATOM 681 C C . GLU A 1 87 ? -2.988 3.520 -1.283 1.00 78.44 87 GLU A C 1
ATOM 683 O O . GLU A 1 87 ? -2.297 2.783 -0.595 1.00 78.44 87 GLU A O 1
ATOM 688 N N . PHE A 1 88 ? -2.452 4.237 -2.271 1.00 88.94 88 PHE A N 1
ATOM 689 C CA . PHE A 1 88 ? -1.038 4.154 -2.654 1.00 88.94 88 PHE A CA 1
ATOM 690 C C . PHE A 1 88 ? -0.175 5.255 -2.028 1.00 88.94 88 PHE A C 1
ATOM 692 O O . PHE A 1 88 ? 1.025 5.331 -2.297 1.00 88.94 88 PHE A O 1
ATOM 699 N N . ARG A 1 89 ? -0.766 6.122 -1.198 1.00 84.94 89 ARG A N 1
ATOM 700 C CA . ARG A 1 89 ? -0.100 7.325 -0.681 1.00 84.94 89 ARG A CA 1
ATOM 701 C C . ARG A 1 89 ? 1.024 6.981 0.279 1.00 84.94 89 ARG A C 1
ATOM 703 O O . ARG A 1 89 ? 0.892 6.065 1.084 1.00 84.94 89 ARG A O 1
ATOM 710 N N . CYS A 1 90 ? 2.056 7.816 0.297 1.00 84.75 90 CYS A N 1
ATOM 711 C CA . CYS A 1 90 ? 3.070 7.758 1.337 1.00 84.75 90 CYS A CA 1
ATOM 712 C C . CYS A 1 90 ? 2.432 7.954 2.725 1.00 84.75 90 CYS A C 1
ATOM 714 O O . CYS A 1 90 ? 1.692 8.926 2.929 1.00 84.75 90 CYS A O 1
ATOM 716 N N . PRO A 1 91 ? 2.735 7.078 3.698 1.00 78.06 91 PRO A N 1
ATOM 717 C CA . PRO A 1 91 ? 2.082 7.078 5.005 1.00 78.06 91 PRO A CA 1
ATOM 718 C C . PRO A 1 91 ? 2.670 8.124 5.964 1.00 78.06 91 PRO A C 1
ATOM 720 O O . PRO A 1 91 ? 2.163 8.310 7.061 1.00 78.06 91 PRO A O 1
ATOM 723 N N . CYS A 1 92 ? 3.712 8.862 5.566 1.00 77.50 92 CYS A N 1
ATOM 724 C CA . CYS A 1 92 ? 4.466 9.732 6.474 1.00 77.50 92 CYS A CA 1
ATOM 725 C C . CYS A 1 92 ? 3.688 10.933 7.033 1.00 77.50 92 CYS A C 1
ATOM 727 O O . CYS A 1 92 ? 4.204 11.642 7.894 1.00 77.50 92 CYS A O 1
ATOM 729 N N . GLY A 1 93 ? 2.506 11.230 6.484 1.00 73.44 93 GLY A N 1
ATOM 730 C CA . GLY A 1 93 ? 1.644 12.338 6.908 1.00 73.44 93 GLY A CA 1
ATOM 731 C C . GLY A 1 93 ? 2.175 13.745 6.605 1.00 73.44 93 GLY A C 1
ATOM 732 O O . GLY A 1 93 ? 1.469 14.715 6.847 1.00 73.44 93 GLY A O 1
ATOM 733 N N . LYS A 1 94 ? 3.393 13.879 6.062 1.00 75.75 94 LYS A N 1
ATOM 734 C CA . LYS A 1 94 ? 4.085 15.174 5.897 1.00 75.75 94 LYS A CA 1
ATOM 735 C C . LYS A 1 94 ? 4.305 15.596 4.444 1.00 75.75 94 LYS A C 1
ATOM 737 O O . LYS A 1 94 ? 4.493 16.774 4.181 1.00 75.75 94 LYS A O 1
ATOM 742 N N . CYS A 1 95 ? 4.316 14.654 3.498 1.00 74.19 95 CYS A N 1
ATOM 743 C CA . CYS A 1 95 ? 4.733 14.919 2.112 1.00 74.19 95 CYS A CA 1
ATOM 744 C C . CYS A 1 95 ? 3.585 15.137 1.114 1.00 74.19 95 CYS A C 1
ATOM 746 O O . CYS A 1 95 ? 3.830 15.136 -0.087 1.00 74.19 95 CYS A O 1
ATOM 748 N N . GLY A 1 96 ? 2.336 15.228 1.580 1.00 71.88 96 GLY A N 1
ATOM 749 C CA . GLY A 1 96 ? 1.166 15.291 0.693 1.00 71.88 96 GLY A CA 1
ATOM 750 C C . GLY A 1 96 ? 0.791 13.957 0.027 1.00 71.88 96 GLY A C 1
ATOM 751 O O . GLY A 1 96 ? -0.164 13.900 -0.734 1.00 71.88 96 GLY A O 1
ATOM 752 N N . GLY A 1 97 ? 1.496 12.861 0.328 1.00 77.19 97 GLY A N 1
ATOM 753 C CA . GLY A 1 97 ? 1.152 11.508 -0.125 1.00 77.19 97 GLY A CA 1
ATOM 754 C C . GLY A 1 97 ? 1.787 11.088 -1.453 1.00 77.19 97 GLY A C 1
ATOM 755 O O . GLY A 1 97 ? 2.001 9.892 -1.630 1.00 77.19 97 GLY A O 1
ATOM 756 N N . GLY A 1 98 ? 2.157 12.029 -2.326 1.00 85.12 98 GLY A N 1
ATOM 757 C CA . GLY A 1 98 ? 2.946 11.782 -3.542 1.00 85.12 98 GLY A CA 1
ATOM 758 C C . GLY A 1 98 ? 2.278 10.886 -4.588 1.00 85.12 98 GLY A C 1
ATOM 759 O O . GLY A 1 98 ? 2.957 10.129 -5.281 1.00 85.12 98 GLY A O 1
ATOM 760 N N . ILE A 1 99 ? 0.946 10.924 -4.669 1.00 85.62 99 ILE A N 1
ATOM 761 C CA . ILE A 1 99 ? 0.165 10.094 -5.596 1.00 85.62 99 ILE A CA 1
ATOM 762 C C . ILE A 1 99 ? 0.441 10.442 -7.053 1.00 85.62 99 ILE A C 1
ATOM 764 O O . ILE A 1 99 ? 0.431 9.558 -7.904 1.00 85.62 99 ILE A O 1
ATOM 768 N N . GLU A 1 100 ? 0.761 11.698 -7.341 1.00 82.56 100 GLU A N 1
ATOM 769 C CA . GLU A 1 100 ? 1.137 12.175 -8.669 1.00 82.56 100 GLU A CA 1
ATOM 770 C C . GLU A 1 100 ? 2.378 11.468 -9.240 1.00 82.56 100 GLU A C 1
ATOM 772 O O . GLU A 1 100 ? 2.601 11.485 -10.447 1.00 82.56 100 GLU A O 1
ATOM 777 N N . LYS A 1 101 ? 3.175 10.817 -8.383 1.00 90.94 101 LYS A N 1
ATOM 778 C CA . LYS A 1 101 ? 4.380 10.068 -8.767 1.00 90.94 101 LYS A CA 1
ATOM 779 C C . LYS A 1 101 ? 4.126 8.582 -8.992 1.00 90.94 101 LYS A C 1
ATOM 781 O O . LYS A 1 101 ? 5.033 7.880 -9.428 1.00 90.94 101 LYS A O 1
ATOM 786 N N . MET A 1 102 ? 2.935 8.083 -8.665 1.00 93.31 102 MET A N 1
ATOM 787 C CA . MET A 1 102 ? 2.599 6.681 -8.886 1.00 93.31 102 MET A CA 1
ATOM 788 C C . MET A 1 102 ? 2.521 6.377 -10.377 1.00 93.31 102 MET A C 1
ATOM 790 O O . MET A 1 102 ? 1.911 7.111 -11.153 1.00 93.31 102 MET A O 1
ATOM 794 N N . HIS A 1 103 ? 3.107 5.254 -10.771 1.00 95.25 103 HIS A N 1
ATOM 795 C CA . HIS A 1 103 ? 3.030 4.770 -12.138 1.00 95.25 103 HIS A CA 1
ATOM 796 C C . HIS A 1 103 ? 1.775 3.921 -12.356 1.00 95.25 103 HIS A C 1
ATOM 798 O O . HIS A 1 103 ? 1.484 3.013 -11.580 1.00 95.25 103 HIS A O 1
ATOM 804 N N . GLU A 1 104 ? 1.088 4.146 -13.479 1.00 94.56 104 GLU A N 1
ATOM 805 C CA . GLU A 1 104 ? -0.090 3.361 -13.873 1.00 94.56 104 GLU A CA 1
ATOM 806 C C . GLU A 1 104 ? 0.199 1.853 -13.873 1.00 94.56 104 GLU A C 1
ATOM 808 O O . GLU A 1 104 ? -0.605 1.067 -13.383 1.00 94.56 104 GLU A O 1
ATOM 813 N N . GLY A 1 105 ? 1.371 1.447 -14.375 1.00 95.88 105 GLY A N 1
ATOM 814 C CA . GLY A 1 105 ? 1.734 0.037 -14.505 1.00 95.88 105 GLY A CA 1
ATOM 815 C C . GLY A 1 105 ? 1.656 -0.731 -13.185 1.00 95.88 105 GLY A C 1
ATOM 816 O O . GLY A 1 105 ? 1.070 -1.805 -13.151 1.00 95.88 105 GLY A O 1
ATOM 817 N N . ILE A 1 106 ? 2.167 -0.180 -12.079 1.00 96.94 106 ILE A N 1
ATOM 818 C CA . ILE A 1 106 ? 2.150 -0.901 -10.797 1.00 96.94 106 ILE A CA 1
ATOM 819 C C . ILE A 1 106 ? 0.729 -0.994 -10.217 1.00 96.94 106 ILE A C 1
ATOM 821 O O . ILE A 1 106 ? 0.368 -2.009 -9.619 1.00 96.94 106 ILE A O 1
ATOM 825 N N . VAL A 1 107 ? -0.108 0.018 -10.462 1.00 94.88 107 VAL A N 1
ATOM 826 C CA . VAL A 1 107 ? -1.531 0.011 -10.082 1.00 94.88 107 VAL A CA 1
ATOM 827 C C . VAL A 1 107 ? -2.302 -1.015 -10.913 1.00 94.88 107 VAL A C 1
ATOM 829 O O . VAL A 1 107 ? -3.102 -1.777 -10.369 1.00 94.88 107 VAL A O 1
ATOM 832 N N . ALA A 1 108 ? -2.008 -1.104 -12.211 1.00 95.19 108 ALA A N 1
ATOM 833 C CA . ALA A 1 108 ? -2.585 -2.100 -13.106 1.00 95.19 108 ALA A CA 1
ATOM 834 C C . ALA A 1 108 ? -2.256 -3.531 -12.660 1.00 95.19 108 ALA A C 1
ATOM 836 O O . ALA A 1 108 ? -3.134 -4.395 -12.662 1.00 95.19 108 ALA A O 1
ATOM 837 N N . GLU A 1 109 ? -1.017 -3.783 -12.231 1.00 97.12 109 GLU A N 1
ATOM 838 C CA . GLU A 1 109 ? -0.602 -5.092 -11.716 1.00 97.12 109 GLU A CA 1
ATOM 839 C C . GLU A 1 109 ? -1.292 -5.439 -10.392 1.00 97.12 109 GLU A C 1
ATOM 841 O O . GLU A 1 109 ? -1.743 -6.574 -10.219 1.00 97.12 109 GLU A O 1
ATOM 846 N N . ALA A 1 110 ? -1.460 -4.467 -9.488 1.00 94.94 110 ALA A N 1
ATOM 847 C CA . ALA A 1 110 ? -2.233 -4.658 -8.260 1.00 94.94 110 ALA A CA 1
ATOM 848 C C . ALA A 1 110 ? -3.703 -4.989 -8.567 1.00 94.94 110 ALA A C 1
ATOM 850 O O . ALA A 1 110 ? -4.257 -5.936 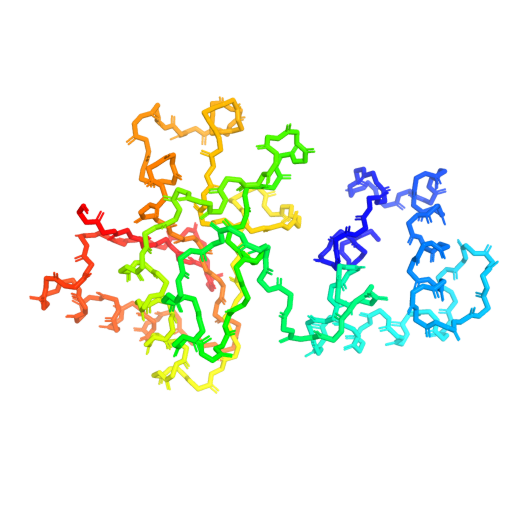-8.001 1.00 94.94 110 ALA A O 1
ATOM 851 N N . ASN A 1 111 ? -4.320 -4.268 -9.510 1.00 91.69 111 ASN A N 1
ATOM 852 C CA . ASN A 1 111 ? -5.688 -4.524 -9.965 1.00 91.69 111 ASN A CA 1
ATOM 853 C C . ASN A 1 111 ? -5.828 -5.930 -10.567 1.00 91.69 111 ASN A C 1
ATOM 855 O O . ASN A 1 111 ? -6.702 -6.693 -10.157 1.00 91.69 111 ASN A O 1
ATOM 859 N N . ALA A 1 112 ? -4.929 -6.307 -11.478 1.00 94.12 112 ALA A N 1
ATOM 860 C CA . ALA A 1 112 ? -4.936 -7.621 -12.119 1.00 94.12 112 ALA A CA 1
ATOM 861 C C . ALA A 1 112 ? -4.705 -8.769 -11.122 1.00 94.12 112 ALA A C 1
ATOM 863 O O . ALA A 1 112 ? -5.241 -9.868 -11.299 1.00 94.12 112 ALA A O 1
ATOM 864 N N . LEU A 1 113 ? -3.903 -8.543 -10.077 1.00 95.06 113 LEU A N 1
ATOM 865 C CA . LEU A 1 113 ? -3.720 -9.515 -9.003 1.00 95.06 113 LEU A CA 1
ATOM 866 C C . LEU A 1 113 ? -4.998 -9.662 -8.172 1.00 95.06 113 LEU A C 1
ATOM 868 O O . LEU A 1 113 ? -5.412 -10.790 -7.912 1.00 95.06 113 LEU A O 1
ATOM 872 N N . ARG A 1 114 ? -5.660 -8.557 -7.810 1.00 88.94 114 ARG A N 1
ATOM 873 C CA . ARG A 1 114 ? -6.938 -8.588 -7.081 1.00 88.94 114 ARG A CA 1
ATOM 874 C C . ARG A 1 114 ? -8.024 -9.321 -7.864 1.00 88.94 114 ARG A C 1
ATOM 876 O O . ARG A 1 114 ? -8.696 -10.182 -7.304 1.00 88.94 114 ARG A O 1
ATOM 883 N N . GLU A 1 115 ? -8.141 -9.054 -9.161 1.00 86.06 115 GLU A N 1
ATOM 884 C CA . GLU A 1 115 ? -9.067 -9.768 -10.051 1.00 86.06 115 GLU A CA 1
ATOM 885 C C . GLU A 1 115 ? -8.768 -11.267 -10.124 1.00 86.06 115 GLU A C 1
ATOM 887 O O . GLU A 1 115 ? -9.683 -12.083 -10.053 1.00 86.06 115 GLU A O 1
ATOM 892 N N . TYR A 1 116 ? -7.489 -11.642 -10.217 1.00 91.19 116 TYR A N 1
ATOM 893 C CA . TYR A 1 116 ? -7.078 -13.046 -10.255 1.00 91.19 116 TYR A CA 1
ATOM 894 C C . TYR A 1 116 ? -7.348 -13.782 -8.936 1.00 91.19 116 TYR A C 1
ATOM 896 O O . TYR A 1 116 ? -7.753 -14.947 -8.935 1.00 91.19 116 TYR A O 1
ATOM 904 N N . LEU A 1 117 ? -7.088 -13.129 -7.802 1.00 83.94 117 LEU A N 1
ATOM 905 C CA . LEU A 1 117 ? -7.257 -13.747 -6.491 1.00 83.94 117 LEU A CA 1
ATOM 906 C C . LEU A 1 117 ? -8.722 -13.790 -6.053 1.00 83.94 117 LEU A C 1
ATOM 908 O O . LEU A 1 117 ? -9.089 -14.706 -5.317 1.00 83.94 117 LEU A O 1
ATOM 912 N N . GLY A 1 118 ? -9.540 -12.838 -6.510 1.00 79.12 118 GLY A N 1
ATOM 913 C CA . GLY A 1 118 ? -10.953 -12.733 -6.150 1.00 79.12 118 GLY A CA 1
ATOM 914 C C . GLY A 1 118 ? -11.187 -12.313 -4.697 1.00 79.12 118 GLY A C 1
ATOM 915 O O . GLY A 1 118 ? -12.284 -12.503 -4.180 1.00 79.12 118 GLY A O 1
ATOM 916 N N . VAL A 1 119 ? -10.170 -11.759 -4.030 1.00 75.56 119 VAL A N 1
ATOM 917 C CA . VAL A 1 119 ? -10.244 -11.282 -2.642 1.00 75.56 119 VAL A CA 1
ATOM 918 C C . VAL A 1 119 ? -9.732 -9.844 -2.533 1.00 75.56 119 VAL A C 1
ATOM 920 O O . VAL A 1 119 ? -8.951 -9.414 -3.388 1.00 75.56 119 VAL A O 1
ATOM 923 N N . PRO A 1 120 ? -10.122 -9.091 -1.489 1.00 74.62 120 PRO A N 1
ATOM 924 C CA . PRO A 1 120 ? -9.519 -7.797 -1.198 1.00 74.62 120 PRO A CA 1
ATOM 925 C C . PRO A 1 120 ? -7.998 -7.900 -1.022 1.00 74.62 120 PRO A C 1
ATOM 927 O O . PRO A 1 120 ? -7.488 -8.846 -0.418 1.00 74.62 120 PRO A O 1
ATOM 930 N N . ILE A 1 121 ? -7.287 -6.900 -1.537 1.00 81.38 121 ILE A N 1
ATOM 931 C CA . ILE A 1 121 ? -5.850 -6.716 -1.333 1.00 81.38 121 ILE A CA 1
ATOM 932 C C . ILE A 1 121 ? -5.679 -5.396 -0.598 1.00 81.38 121 ILE A C 1
ATOM 934 O O . ILE A 1 121 ? -6.253 -4.397 -1.020 1.00 81.38 121 ILE A O 1
ATOM 938 N N . VAL A 1 122 ? -4.888 -5.396 0.471 1.00 80.88 122 VAL A N 1
ATOM 939 C CA . VAL A 1 122 ? -4.589 -4.187 1.248 1.00 80.88 122 VAL A CA 1
ATOM 940 C C . VAL A 1 122 ? -3.193 -3.701 0.891 1.00 80.88 122 VAL A C 1
ATOM 942 O O . VAL A 1 122 ? -2.254 -4.495 0.893 1.00 80.88 122 VAL A O 1
ATOM 945 N N . ILE A 1 123 ? -3.043 -2.406 0.630 1.00 84.56 123 ILE A N 1
ATOM 946 C CA . ILE A 1 123 ? -1.745 -1.771 0.387 1.00 84.56 123 ILE A CA 1
ATOM 947 C C . ILE A 1 123 ? -1.164 -1.331 1.740 1.00 84.56 123 ILE A C 1
ATOM 949 O O . ILE A 1 123 ? -1.723 -0.437 2.372 1.00 84.56 123 ILE A O 1
ATOM 953 N N . VAL A 1 124 ? -0.087 -1.971 2.219 1.00 70.56 124 VAL A N 1
ATOM 954 C CA . VAL A 1 124 ? 0.411 -1.783 3.604 1.00 70.56 124 VAL A CA 1
ATOM 955 C C . VAL A 1 124 ? 1.847 -1.311 3.680 1.00 70.56 124 VAL A C 1
ATOM 957 O O . VAL A 1 124 ? 2.685 -1.808 2.931 1.00 70.56 124 VAL A O 1
ATOM 960 N N . PRO A 1 125 ? 2.192 -0.404 4.601 1.00 66.19 125 PRO A N 1
ATOM 961 C CA . PRO A 1 125 ? 3.564 0.004 4.781 1.00 66.19 125 PRO A CA 1
ATOM 962 C C . PRO A 1 125 ? 4.347 -1.100 5.506 1.00 66.19 125 PRO A C 1
ATOM 964 O O . PRO A 1 125 ? 3.779 -1.898 6.258 1.00 66.19 125 PRO A O 1
ATOM 967 N N . PRO A 1 126 ? 5.665 -1.169 5.285 1.00 56.84 126 PRO A N 1
ATOM 968 C CA . PRO A 1 126 ? 6.503 -2.262 5.769 1.00 56.84 126 PRO A CA 1
ATOM 969 C C . PRO A 1 126 ? 6.701 -2.216 7.290 1.00 56.84 126 PRO A C 1
ATOM 971 O O . PRO A 1 126 ? 7.079 -3.215 7.890 1.00 56.84 126 PRO A O 1
ATOM 974 N N . ASP A 1 127 ? 6.427 -1.070 7.917 1.00 58.75 127 ASP A N 1
ATOM 975 C CA . ASP A 1 127 ? 6.429 -0.866 9.367 1.00 58.75 127 ASP A CA 1
ATOM 976 C C . ASP A 1 127 ? 5.072 -1.197 10.021 1.00 58.75 127 ASP A C 1
ATOM 978 O O . ASP A 1 127 ? 4.887 -0.944 11.213 1.00 58.75 127 ASP A O 1
ATOM 982 N N . GLY A 1 128 ? 4.105 -1.730 9.261 1.00 51.22 128 GLY A N 1
ATOM 983 C CA . GLY A 1 128 ? 2.796 -2.148 9.768 1.00 51.22 128 GLY A CA 1
ATOM 984 C C . GLY A 1 128 ? 1.908 -1.008 10.274 1.00 51.22 128 GLY A C 1
ATOM 985 O O . GLY A 1 128 ? 0.887 -1.271 10.913 1.00 51.22 128 GLY A O 1
ATOM 986 N N . HIS A 1 129 ? 2.276 0.249 10.011 1.00 51.31 129 HIS A N 1
ATOM 987 C CA . HIS A 1 129 ? 1.421 1.393 10.303 1.00 51.31 129 HIS A CA 1
ATOM 988 C C . HIS A 1 129 ? 0.255 1.438 9.311 1.00 51.31 129 HIS A C 1
ATOM 990 O O . HIS A 1 129 ? 0.181 0.680 8.348 1.00 51.31 129 HIS A O 1
ATOM 996 N N . SER A 1 130 ? -0.708 2.313 9.541 1.00 45.19 130 SER A N 1
ATOM 997 C CA . SER A 1 130 ? -1.763 2.530 8.567 1.00 45.19 130 SER A CA 1
ATOM 998 C C . SER A 1 130 ? -1.405 3.608 7.563 1.00 45.19 130 SER A C 1
ATOM 1000 O O . SER A 1 130 ? -0.782 4.622 7.877 1.00 45.19 130 SER A O 1
ATOM 1002 N N . GLY A 1 131 ? -1.850 3.402 6.334 1.00 52.69 131 GLY A N 1
ATOM 1003 C CA . GLY A 1 131 ? -1.523 4.257 5.205 1.00 52.69 131 GLY A CA 1
ATOM 1004 C C . GLY A 1 131 ? -1.043 3.408 4.041 1.00 52.69 131 GLY A C 1
ATOM 1005 O O . GLY A 1 131 ? -0.764 2.230 4.201 1.00 52.69 131 GLY A O 1
ATOM 1006 N N . GLY A 1 132 ? -1.005 3.992 2.852 1.00 64.44 132 GLY A N 1
ATOM 1007 C CA . GLY A 1 132 ? -0.576 3.263 1.670 1.00 64.44 132 GLY A CA 1
ATOM 1008 C C . GLY A 1 132 ? 0.899 2.870 1.700 1.00 64.44 132 GLY A C 1
ATOM 1009 O O . GLY A 1 132 ? 1.701 3.413 2.456 1.00 64.44 132 GLY A O 1
ATOM 1010 N N . SER A 1 133 ? 1.272 1.953 0.814 1.00 80.06 133 SER A N 1
ATOM 1011 C CA . SER A 1 133 ? 2.661 1.583 0.515 1.00 80.06 133 SER A CA 1
ATOM 1012 C C . SER A 1 133 ? 2.900 1.421 -0.976 1.00 80.06 133 SER A C 1
ATOM 1014 O O . SER A 1 133 ? 3.592 0.513 -1.424 1.00 80.06 133 SER A O 1
ATOM 1016 N N . GLY A 1 134 ? 2.312 2.326 -1.755 1.00 90.81 134 GLY A N 1
ATOM 1017 C CA . GLY A 1 134 ? 2.747 2.577 -3.122 1.00 90.81 134 GLY A CA 1
ATOM 1018 C C . GLY A 1 134 ? 3.975 3.483 -3.100 1.00 90.81 134 GLY A C 1
ATOM 1019 O O . GLY A 1 134 ? 5.116 3.027 -3.016 1.00 90.81 134 GLY A O 1
ATOM 1020 N N . TYR A 1 135 ? 3.738 4.794 -3.101 1.00 92.06 135 TYR A N 1
ATOM 1021 C CA . TYR A 1 135 ? 4.797 5.795 -3.077 1.00 92.06 135 TYR A CA 1
ATOM 1022 C C . TYR A 1 135 ? 5.367 6.006 -1.667 1.00 92.06 135 TYR A C 1
ATOM 1024 O O . TYR A 1 135 ? 4.641 6.028 -0.673 1.00 92.06 135 TYR A O 1
ATOM 1032 N N . ARG A 1 136 ? 6.679 6.254 -1.574 1.00 91.38 136 ARG A N 1
ATOM 1033 C CA . ARG A 1 136 ? 7.348 6.740 -0.356 1.00 91.38 136 ARG A CA 1
ATOM 1034 C C . ARG A 1 136 ? 8.150 7.990 -0.674 1.00 91.38 136 ARG A C 1
ATOM 1036 O O . ARG A 1 136 ? 8.996 7.967 -1.556 1.00 91.38 136 ARG A O 1
ATOM 1043 N N . CYS A 1 137 ? 7.963 9.074 0.078 1.00 90.44 137 CYS A N 1
ATOM 1044 C CA . CYS A 1 137 ? 8.916 10.176 -0.018 1.00 90.44 137 CYS A CA 1
ATOM 1045 C C . CYS A 1 137 ? 10.293 9.732 0.495 1.00 90.44 137 CYS A C 1
ATOM 1047 O O . CYS A 1 137 ? 10.380 8.859 1.361 1.00 90.44 137 CYS A O 1
ATOM 1049 N N . GLN A 1 138 ? 11.361 10.364 -0.003 1.00 92.62 138 GLN A N 1
ATOM 1050 C CA . GLN A 1 138 ? 12.731 10.007 0.372 1.00 92.62 138 GLN A CA 1
ATOM 1051 C C . GLN A 1 138 ? 12.935 10.020 1.891 1.00 92.62 138 GLN A C 1
ATOM 1053 O O . GLN A 1 138 ? 13.459 9.065 2.442 1.00 92.62 138 GLN A O 1
ATOM 1058 N N . SER A 1 139 ? 12.443 11.057 2.578 1.00 89.75 139 SER A N 1
ATOM 1059 C CA . SER A 1 139 ? 12.570 11.172 4.035 1.00 89.75 139 SER A CA 1
ATOM 1060 C C . SER A 1 139 ? 11.909 10.016 4.793 1.00 89.75 139 SER A C 1
ATOM 1062 O O . SER A 1 139 ? 12.469 9.555 5.781 1.00 89.75 139 SER A O 1
ATOM 1064 N N . TYR A 1 140 ? 10.740 9.541 4.350 1.00 87.88 140 TYR A N 1
ATOM 1065 C CA . TYR A 1 140 ? 10.094 8.388 4.978 1.00 87.88 140 TYR A CA 1
ATOM 1066 C C . TYR A 1 140 ? 10.820 7.095 4.629 1.00 87.88 140 TYR A C 1
ATOM 1068 O O . TYR A 1 140 ? 11.088 6.293 5.515 1.00 87.88 140 TYR A O 1
ATOM 1076 N N . ASN A 1 141 ? 11.209 6.921 3.364 1.00 90.94 141 ASN A N 1
ATOM 1077 C CA . ASN A 1 141 ? 12.011 5.780 2.945 1.00 90.94 141 ASN A CA 1
ATOM 1078 C C . ASN A 1 141 ? 13.290 5.667 3.790 1.00 90.94 141 ASN A C 1
ATOM 1080 O O . ASN A 1 141 ? 13.526 4.616 4.369 1.00 90.94 141 ASN A O 1
ATOM 1084 N N . ASP A 1 142 ? 14.046 6.753 3.946 1.00 90.81 142 ASP A N 1
ATOM 1085 C CA . ASP A 1 142 ? 15.303 6.795 4.708 1.00 90.81 142 ASP A CA 1
ATOM 1086 C C . ASP A 1 142 ? 15.121 6.502 6.208 1.00 90.81 142 ASP A C 1
ATOM 1088 O O . ASP A 1 142 ? 16.080 6.127 6.876 1.00 90.81 142 ASP A O 1
ATOM 1092 N N . SER A 1 143 ? 13.902 6.649 6.743 1.00 88.00 143 SER A N 1
ATOM 1093 C CA . SER A 1 143 ? 13.591 6.277 8.131 1.00 88.00 143 SER A CA 1
ATOM 1094 C C . SER A 1 143 ? 13.375 4.773 8.336 1.00 88.00 143 SER A C 1
ATOM 1096 O O . SER A 1 143 ? 13.411 4.301 9.471 1.00 88.00 143 SER A O 1
ATOM 1098 N N . LEU A 1 144 ? 13.161 4.013 7.257 1.00 84.94 144 LEU A N 1
ATOM 1099 C CA . LEU A 1 144 ? 12.899 2.577 7.311 1.00 84.94 144 LEU A CA 1
ATOM 1100 C C . LEU A 1 144 ? 14.205 1.779 7.291 1.00 84.94 144 LEU A C 1
ATOM 1102 O O . LEU A 1 144 ? 15.047 1.951 6.409 1.00 84.94 144 LEU A O 1
ATOM 1106 N N . ALA A 1 145 ? 14.346 0.847 8.231 1.00 83.44 145 ALA A N 1
ATOM 1107 C CA . ALA A 1 145 ? 15.495 -0.047 8.285 1.00 83.44 145 ALA A CA 1
ATOM 1108 C C . ALA A 1 145 ? 15.611 -0.886 6.998 1.00 83.44 145 ALA A C 1
ATOM 1110 O O . ALA A 1 145 ? 14.635 -1.469 6.529 1.00 83.44 145 ALA A O 1
ATOM 1111 N N . GLY A 1 146 ? 16.818 -0.952 6.431 1.00 81.31 146 GLY A N 1
ATOM 1112 C CA . GLY A 1 146 ? 17.103 -1.737 5.225 1.00 81.31 146 GLY A CA 1
ATOM 1113 C C . GLY A 1 146 ? 16.616 -1.116 3.912 1.00 81.31 146 GLY A C 1
ATOM 1114 O O . GLY A 1 146 ? 16.792 -1.723 2.856 1.00 81.31 146 GLY A O 1
ATOM 1115 N N . SER A 1 147 ? 16.033 0.086 3.939 1.00 84.94 147 SER A N 1
ATOM 1116 C CA . SER A 1 147 ? 15.674 0.793 2.713 1.00 84.94 147 SER A CA 1
ATOM 1117 C C . SER A 1 147 ? 16.915 1.342 1.998 1.00 84.94 147 SER A C 1
ATOM 1119 O O . SER A 1 147 ? 17.958 1.619 2.593 1.00 84.94 147 SER A O 1
ATOM 1121 N N . VAL A 1 148 ? 16.799 1.521 0.683 1.00 87.00 148 VAL A N 1
ATOM 1122 C CA . VAL A 1 148 ? 17.837 2.139 -0.152 1.00 87.00 148 VAL A CA 1
ATOM 1123 C C . VAL A 1 148 ? 17.306 3.421 -0.773 1.00 87.00 148 VAL A C 1
ATOM 1125 O O . VAL A 1 148 ? 16.113 3.520 -1.066 1.00 87.00 148 VAL A O 1
ATOM 1128 N N . LYS A 1 149 ? 18.186 4.402 -1.012 1.00 87.00 149 LYS A N 1
ATOM 1129 C CA . LYS A 1 149 ? 17.768 5.728 -1.496 1.00 87.00 149 LYS A CA 1
ATOM 1130 C C . LYS A 1 149 ? 16.996 5.668 -2.816 1.00 87.00 149 LYS A C 1
ATOM 1132 O O . LYS A 1 149 ? 15.933 6.259 -2.927 1.00 87.00 149 LYS A O 1
ATOM 1137 N N . ASN A 1 150 ? 17.464 4.862 -3.767 1.00 86.81 150 ASN A N 1
ATOM 1138 C CA . ASN A 1 150 ? 16.841 4.700 -5.085 1.00 86.81 150 ASN A CA 1
ATOM 1139 C C . ASN A 1 150 ? 15.763 3.602 -5.114 1.00 86.81 150 ASN A C 1
ATOM 1141 O O . ASN A 1 150 ? 15.597 2.921 -6.127 1.00 86.81 150 ASN A O 1
ATOM 1145 N N . SER A 1 151 ? 15.053 3.400 -4.002 1.00 92.06 151 SER A N 1
ATOM 1146 C CA . SER A 1 151 ? 13.980 2.409 -3.902 1.00 92.06 151 SER A CA 1
ATOM 1147 C C . SER A 1 151 ? 12.889 2.650 -4.949 1.00 92.06 151 SER A C 1
ATOM 1149 O O . SER A 1 151 ? 12.538 3.788 -5.267 1.00 92.06 151 SER A O 1
ATOM 1151 N N . ARG A 1 152 ? 12.291 1.566 -5.450 1.00 95.88 152 ARG A N 1
ATOM 1152 C CA . ARG A 1 152 ? 11.173 1.635 -6.399 1.00 95.88 152 ARG A CA 1
ATOM 1153 C C . ARG A 1 152 ? 9.921 2.270 -5.786 1.00 95.88 152 ARG A C 1
ATOM 1155 O O . ARG A 1 152 ? 9.164 2.902 -6.515 1.00 95.88 152 ARG A O 1
ATOM 1162 N N . HIS A 1 153 ? 9.761 2.236 -4.461 1.00 94.69 153 HIS A N 1
ATOM 1163 C CA . HIS A 1 153 ? 8.715 3.010 -3.779 1.00 94.69 153 HIS A CA 1
ATOM 1164 C C . HIS A 1 153 ? 8.924 4.523 -3.914 1.00 94.69 153 HIS A C 1
ATOM 1166 O O . HIS A 1 153 ? 7.962 5.264 -4.100 1.00 94.69 153 HIS A O 1
ATOM 1172 N N . VAL A 1 154 ? 10.174 4.998 -3.869 1.00 94.81 154 VAL A N 1
ATOM 1173 C CA . VAL A 1 154 ? 10.490 6.426 -4.071 1.00 94.81 154 VAL A CA 1
ATOM 1174 C C . VAL A 1 154 ? 10.216 6.858 -5.510 1.00 94.81 154 VAL A C 1
ATOM 1176 O O . VAL A 1 154 ? 9.890 8.010 -5.772 1.00 94.81 154 VAL A O 1
ATOM 1179 N N . GLN A 1 155 ? 10.286 5.916 -6.445 1.00 95.62 155 GLN A N 1
ATOM 1180 C CA . GLN A 1 155 ? 9.969 6.141 -7.852 1.00 95.62 155 GLN A CA 1
ATOM 1181 C C . GLN A 1 155 ? 8.474 5.963 -8.168 1.00 95.62 155 GLN A C 1
ATOM 1183 O O . GLN A 1 155 ? 8.098 6.120 -9.320 1.00 95.62 155 GLN A O 1
ATOM 1188 N N . GLY A 1 156 ? 7.629 5.589 -7.194 1.00 95.38 156 GLY A N 1
ATOM 1189 C CA . GLY A 1 156 ? 6.210 5.282 -7.432 1.00 95.38 156 GLY A CA 1
ATOM 1190 C C . GLY A 1 156 ? 5.975 4.038 -8.300 1.00 95.38 156 GLY A C 1
ATOM 1191 O O . GLY A 1 156 ? 4.947 3.919 -8.963 1.00 95.38 156 GLY A O 1
ATOM 1192 N N . LYS A 1 157 ? 6.945 3.118 -8.315 1.00 97.56 157 LYS A N 1
ATOM 1193 C CA . LYS A 1 157 ? 6.997 1.913 -9.161 1.00 97.56 157 LYS A CA 1
ATOM 1194 C C . LYS A 1 157 ? 6.887 0.606 -8.380 1.00 97.56 157 LYS A C 1
ATOM 1196 O O . LYS A 1 157 ? 7.095 -0.459 -8.951 1.00 97.56 157 LYS A O 1
ATOM 1201 N N . ALA A 1 158 ? 6.606 0.675 -7.087 1.00 96.62 158 ALA A N 1
ATOM 1202 C CA . ALA A 1 158 ? 6.476 -0.494 -6.235 1.00 96.62 158 ALA A CA 1
ATOM 1203 C C . ALA A 1 158 ? 5.227 -0.418 -5.378 1.00 96.62 158 ALA A C 1
ATOM 1205 O O . ALA A 1 158 ? 4.685 0.666 -5.146 1.00 96.62 158 ALA A O 1
ATOM 1206 N N . VAL A 1 159 ? 4.807 -1.582 -4.897 1.00 94.88 159 VAL A N 1
ATOM 1207 C CA . VAL A 1 159 ? 3.751 -1.694 -3.910 1.00 94.88 159 VAL A CA 1
ATOM 1208 C C . VAL A 1 159 ? 3.996 -2.877 -2.981 1.00 94.88 159 VAL A C 1
ATOM 1210 O O . VAL A 1 159 ? 4.413 -3.949 -3.422 1.00 94.88 159 VAL A O 1
ATOM 1213 N N . ASP A 1 160 ? 3.700 -2.671 -1.701 1.00 92.88 160 ASP A N 1
ATOM 1214 C CA . ASP A 1 160 ? 3.612 -3.745 -0.714 1.00 92.88 160 ASP A CA 1
ATOM 1215 C C . ASP A 1 160 ? 2.139 -4.073 -0.459 1.00 92.88 160 ASP A C 1
ATOM 1217 O O . ASP A 1 160 ? 1.316 -3.179 -0.232 1.00 92.88 160 ASP A O 1
ATOM 1221 N N . ILE A 1 161 ? 1.810 -5.360 -0.503 1.00 89.94 161 ILE A N 1
ATOM 1222 C CA . ILE A 1 161 ? 0.436 -5.861 -0.489 1.00 89.94 161 ILE A CA 1
ATOM 1223 C C . ILE A 1 161 ? 0.227 -6.930 0.578 1.00 89.94 161 ILE A C 1
ATOM 1225 O O . ILE A 1 161 ? 1.108 -7.753 0.821 1.00 89.94 161 ILE A O 1
ATOM 1229 N N . ILE A 1 162 ? -0.978 -6.972 1.150 1.00 83.69 162 ILE A N 1
ATOM 1230 C CA . ILE A 1 162 ? -1.491 -8.093 1.944 1.00 83.69 162 ILE A CA 1
ATOM 1231 C C . ILE A 1 162 ? -2.638 -8.763 1.202 1.00 83.69 162 ILE A C 1
ATOM 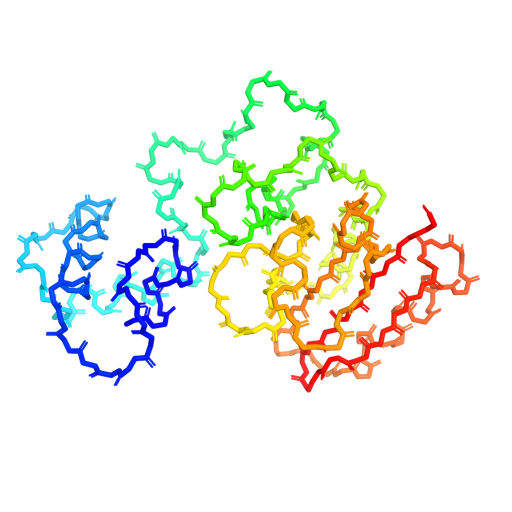1233 O O . ILE A 1 162 ? -3.593 -8.108 0.783 1.00 83.69 162 ILE A O 1
ATOM 1237 N N . THR A 1 163 ? -2.581 -10.089 1.137 1.00 80.25 163 THR A N 1
ATOM 1238 C CA . THR A 1 163 ? -3.583 -10.955 0.502 1.00 80.25 163 THR A CA 1
ATOM 1239 C C . THR A 1 163 ? -4.179 -11.911 1.540 1.00 80.25 163 THR A C 1
ATOM 1241 O O . THR A 1 163 ? -3.849 -13.097 1.584 1.00 80.25 163 THR A O 1
ATOM 1244 N N . ARG A 1 164 ? -5.024 -11.391 2.444 1.00 76.69 164 ARG A N 1
ATOM 1245 C CA . ARG A 1 164 ? -5.567 -12.181 3.566 1.00 76.69 164 ARG A CA 1
ATOM 1246 C C . ARG A 1 164 ? -6.428 -13.341 3.067 1.00 76.69 164 ARG A C 1
ATOM 1248 O O . ARG A 1 164 ? -7.251 -13.171 2.175 1.00 76.69 164 ARG A O 1
ATOM 1255 N N . GLY A 1 165 ? -6.266 -14.508 3.689 1.00 74.81 165 GLY A N 1
ATOM 1256 C CA . GLY A 1 165 ? -7.038 -15.707 3.348 1.00 74.81 165 GLY A CA 1
ATOM 1257 C C . GLY A 1 165 ? -6.612 -16.381 2.040 1.00 74.81 165 GLY A C 1
ATOM 1258 O O . GLY A 1 165 ? -7.276 -17.317 1.602 1.00 74.81 165 GLY A O 1
ATOM 1259 N N . VAL A 1 166 ? -5.511 -15.938 1.425 1.00 83.38 166 VAL A N 1
ATOM 1260 C CA . VAL A 1 166 ? -4.920 -16.571 0.243 1.00 83.38 166 VAL A CA 1
ATOM 1261 C C . VAL A 1 166 ? -3.617 -17.256 0.653 1.00 83.38 166 VAL A C 1
ATOM 1263 O O . VAL A 1 166 ? -2.785 -16.600 1.277 1.00 83.38 166 VAL A O 1
ATOM 1266 N N . PRO A 1 167 ? -3.409 -18.539 0.303 1.00 93.62 167 PRO A N 1
ATOM 1267 C CA . PRO A 1 167 ? -2.113 -19.187 0.480 1.00 93.62 167 PRO A CA 1
ATOM 1268 C C . PRO A 1 167 ? -1.019 -18.444 -0.290 1.00 93.62 167 PRO A C 1
ATOM 1270 O O . PRO A 1 167 ? -1.219 -18.110 -1.464 1.00 93.62 167 PRO A O 1
ATOM 1273 N N . ASP A 1 168 ? 0.130 -18.213 0.347 1.00 95.12 168 ASP A N 1
ATOM 1274 C CA . ASP A 1 168 ? 1.242 -17.472 -0.257 1.00 95.12 168 ASP A CA 1
ATOM 1275 C C . ASP A 1 168 ? 1.660 -18.096 -1.595 1.00 95.12 168 ASP A C 1
ATOM 1277 O O . ASP A 1 168 ? 1.863 -17.386 -2.574 1.00 95.12 168 ASP A O 1
ATOM 1281 N N . GLU A 1 169 ? 1.655 -19.426 -1.699 1.00 97.56 169 GLU A N 1
ATOM 1282 C CA . GLU A 1 169 ? 2.046 -20.163 -2.904 1.00 97.56 169 GLU A CA 1
ATOM 1283 C C . GLU A 1 169 ? 1.202 -19.770 -4.126 1.00 97.56 169 GLU A C 1
ATOM 1285 O O . GLU A 1 169 ? 1.710 -19.698 -5.247 1.00 97.56 169 GLU A O 1
ATOM 1290 N N . LYS A 1 170 ? -0.091 -19.472 -3.929 1.00 97.31 170 LYS A N 1
ATOM 1291 C CA . LYS A 1 170 ? -0.982 -19.027 -5.013 1.00 97.31 170 LYS A CA 1
ATOM 1292 C C . LYS A 1 170 ? -0.626 -17.615 -5.481 1.00 97.31 170 LYS A C 1
ATOM 1294 O O . LYS A 1 170 ? -0.704 -17.329 -6.680 1.00 97.31 170 LYS A O 1
ATOM 1299 N N . VAL A 1 171 ? -0.264 -16.738 -4.547 1.00 97.69 171 VAL A N 1
ATOM 1300 C CA . VAL A 1 171 ? 0.138 -15.353 -4.830 1.00 97.69 171 VAL A CA 1
ATOM 1301 C C . VAL A 1 171 ? 1.482 -15.353 -5.547 1.00 97.69 171 VAL A C 1
ATOM 1303 O O . VAL A 1 171 ? 1.611 -14.775 -6.624 1.00 97.69 171 VAL A O 1
ATOM 1306 N N . GLU A 1 172 ? 2.451 -16.082 -5.008 1.00 98.44 172 GLU A N 1
ATOM 1307 C CA . GLU A 1 172 ? 3.803 -16.204 -5.544 1.00 98.44 172 GLU A CA 1
ATOM 1308 C C . GLU A 1 172 ? 3.824 -16.843 -6.929 1.00 98.44 172 GLU A C 1
ATOM 1310 O O . GLU A 1 172 ? 4.514 -16.344 -7.816 1.00 98.44 172 GLU A O 1
ATOM 1315 N N . ALA A 1 173 ? 3.016 -17.881 -7.171 1.00 98.44 173 ALA A N 1
ATOM 1316 C CA . ALA A 1 173 ? 2.874 -18.464 -8.504 1.00 98.44 173 ALA A CA 1
ATOM 1317 C C . ALA A 1 173 ? 2.379 -17.427 -9.525 1.00 98.44 173 ALA A C 1
ATOM 1319 O O . ALA A 1 173 ? 2.882 -17.359 -10.652 1.00 98.44 173 ALA A O 1
ATOM 1320 N N . ARG A 1 174 ? 1.426 -16.571 -9.131 1.00 98.25 174 ARG A N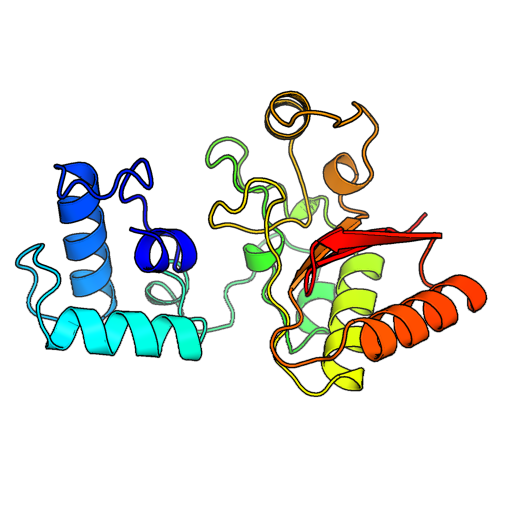 1
ATOM 1321 C CA . ARG A 1 174 ? 0.941 -15.494 -9.998 1.00 98.25 174 ARG A CA 1
ATOM 1322 C C . ARG A 1 174 ? 2.008 -14.427 -10.213 1.00 98.25 174 ARG A C 1
ATOM 1324 O O . ARG A 1 174 ? 2.228 -14.042 -11.358 1.00 98.25 174 ARG A O 1
ATOM 1331 N N . LEU A 1 175 ? 2.693 -13.976 -9.164 1.00 98.38 175 LEU A N 1
ATOM 1332 C CA . LEU A 1 175 ? 3.773 -12.990 -9.272 1.00 98.38 175 LEU A CA 1
ATOM 1333 C C . LEU A 1 175 ? 4.925 -13.513 -10.145 1.00 98.38 175 LEU A C 1
ATOM 1335 O O . LEU A 1 175 ? 5.403 -12.807 -11.033 1.00 98.38 175 LEU A O 1
ATOM 1339 N N . ALA A 1 176 ? 5.308 -14.782 -9.992 1.00 98.50 176 ALA A N 1
ATOM 1340 C CA . ALA A 1 176 ? 6.282 -15.447 -10.853 1.00 98.50 176 ALA A CA 1
ATOM 1341 C C . ALA A 1 176 ? 5.843 -15.447 -12.324 1.00 98.50 176 ALA A C 1
ATOM 1343 O O . ALA A 1 176 ? 6.642 -15.110 -13.199 1.00 98.50 176 ALA A O 1
ATOM 1344 N N . GLN A 1 177 ? 4.568 -15.737 -12.603 1.00 98.38 177 GLN A N 1
ATOM 1345 C CA . GLN A 1 177 ? 4.016 -15.669 -13.958 1.00 98.38 177 GLN A CA 1
ATOM 1346 C C . GLN A 1 177 ? 4.065 -14.245 -14.532 1.00 98.38 177 GLN A C 1
ATOM 1348 O O . GLN A 1 177 ? 4.449 -14.061 -15.687 1.00 98.38 177 GLN A O 1
ATOM 1353 N N . ARG A 1 178 ? 3.701 -13.224 -13.742 1.00 98.12 178 ARG A N 1
ATOM 1354 C CA . ARG A 1 178 ? 3.766 -11.815 -14.176 1.00 98.12 178 ARG A CA 1
ATOM 1355 C C . ARG A 1 178 ? 5.205 -11.379 -14.451 1.00 98.12 178 ARG A C 1
ATOM 1357 O O . ARG A 1 178 ? 5.441 -10.694 -15.445 1.00 98.12 178 ARG A O 1
ATOM 1364 N N . LYS A 1 179 ? 6.163 -11.827 -13.633 1.00 98.31 179 LYS A N 1
ATOM 1365 C CA . LYS A 1 179 ? 7.598 -11.580 -13.836 1.00 98.31 179 LYS A CA 1
ATOM 1366 C C . LYS A 1 179 ? 8.105 -12.232 -15.121 1.00 98.31 179 LYS A C 1
ATOM 1368 O O . LYS A 1 179 ? 8.743 -11.569 -15.930 1.00 98.31 179 LYS A O 1
ATOM 1373 N N . ALA A 1 180 ? 7.774 -13.504 -15.347 1.00 98.12 180 ALA A N 1
ATOM 1374 C CA . ALA A 1 180 ? 8.149 -14.221 -16.567 1.00 98.12 180 ALA A CA 1
ATOM 1375 C C . ALA A 1 180 ? 7.561 -13.575 -17.836 1.00 98.12 180 ALA A C 1
ATOM 1377 O O . ALA A 1 180 ? 8.189 -13.594 -18.889 1.00 98.12 180 ALA A O 1
ATOM 1378 N N . ALA A 1 181 ? 6.382 -12.957 -17.726 1.00 97.56 181 ALA A N 1
ATOM 1379 C CA . ALA A 1 181 ? 5.748 -12.198 -18.803 1.00 97.56 181 ALA A CA 1
ATOM 1380 C C . ALA A 1 181 ? 6.288 -10.759 -18.968 1.00 97.56 181 ALA A C 1
ATOM 1382 O O . ALA A 1 181 ? 5.743 -10.000 -19.770 1.00 97.56 181 ALA A O 1
ATOM 1383 N N . GLY A 1 182 ? 7.297 -10.353 -18.186 1.00 97.06 182 GLY A N 1
ATOM 1384 C CA . GLY A 1 182 ? 7.867 -9.002 -18.213 1.00 97.06 182 GLY A CA 1
ATOM 1385 C C . GLY A 1 182 ? 6.911 -7.903 -17.738 1.00 97.06 182 GLY A C 1
ATOM 1386 O O . GLY A 1 182 ? 7.107 -6.738 -18.068 1.00 97.06 182 GLY A O 1
ATOM 1387 N N . LYS A 1 183 ? 5.845 -8.260 -17.009 1.00 97.56 183 LYS A N 1
ATOM 1388 C CA . LYS A 1 183 ? 4.841 -7.311 -16.496 1.00 97.56 183 LYS A CA 1
ATOM 1389 C C . LYS A 1 183 ? 5.249 -6.679 -15.171 1.00 97.56 183 LYS A C 1
ATOM 1391 O O . LYS A 1 183 ? 4.946 -5.517 -14.933 1.00 97.56 183 LYS A O 1
ATOM 1396 N N . ILE A 1 184 ? 5.974 -7.434 -14.352 1.00 98.25 184 ILE A N 1
ATOM 1397 C CA . ILE A 1 184 ? 6.683 -6.925 -13.179 1.00 98.25 184 ILE A CA 1
ATOM 1398 C C . ILE A 1 184 ? 8.165 -7.248 -13.312 1.00 98.25 184 ILE A C 1
ATOM 1400 O O . ILE A 1 184 ? 8.549 -8.235 -13.943 1.00 98.25 184 ILE A O 1
ATOM 1404 N N . ARG A 1 185 ? 8.995 -6.417 -12.697 1.00 97.75 185 ARG A N 1
ATOM 1405 C CA . ARG A 1 185 ? 10.446 -6.568 -12.667 1.00 97.75 185 ARG A CA 1
ATOM 1406 C C . ARG A 1 185 ? 10.866 -7.582 -11.614 1.00 97.75 185 ARG A C 1
ATOM 1408 O O . ARG A 1 185 ? 11.630 -8.513 -11.883 1.00 97.75 185 ARG A O 1
ATOM 1415 N N . TYR A 1 186 ? 10.376 -7.386 -10.397 1.00 97.44 186 TYR A N 1
ATOM 1416 C CA . TYR A 1 186 ? 10.788 -8.165 -9.244 1.00 97.44 186 TYR A CA 1
ATOM 1417 C C . TYR A 1 186 ? 9.661 -8.262 -8.215 1.00 97.44 186 TYR A C 1
ATOM 1419 O O . TYR A 1 186 ? 8.673 -7.529 -8.263 1.00 97.44 186 TYR A O 1
ATOM 1427 N N . TRP A 1 187 ? 9.778 -9.263 -7.347 1.00 97.94 187 TRP A N 1
ATOM 1428 C CA . TRP A 1 187 ? 8.881 -9.495 -6.226 1.00 97.94 187 TRP A CA 1
ATOM 1429 C C . TRP A 1 187 ? 9.604 -10.324 -5.165 1.00 97.94 187 TRP A C 1
ATOM 1431 O O . TRP A 1 187 ? 10.534 -11.073 -5.482 1.00 97.94 187 TRP A O 1
ATOM 1441 N N . TYR A 1 188 ? 9.172 -10.193 -3.914 1.00 95.56 188 TYR A N 1
ATOM 1442 C CA . TYR A 1 188 ? 9.609 -11.050 -2.812 1.00 95.56 188 TYR A CA 1
ATOM 1443 C C . TYR A 1 188 ? 8.550 -11.090 -1.706 1.00 95.56 188 TYR A C 1
ATOM 1445 O O . TYR A 1 188 ? 7.717 -10.189 -1.592 1.00 95.56 188 TYR A O 1
ATOM 1453 N N . ARG A 1 189 ? 8.582 -12.135 -0.876 1.00 94.25 189 ARG A N 1
ATOM 1454 C CA . ARG A 1 189 ? 7.743 -12.229 0.322 1.00 94.25 189 ARG A CA 1
ATOM 1455 C C . ARG A 1 189 ? 8.338 -11.369 1.435 1.00 94.25 189 ARG A C 1
ATOM 1457 O O . ARG A 1 189 ? 9.507 -11.534 1.777 1.00 94.25 189 ARG A O 1
ATOM 1464 N N . ILE A 1 190 ? 7.539 -10.463 1.992 1.00 88.81 190 ILE A N 1
ATOM 1465 C CA . ILE A 1 190 ? 7.925 -9.621 3.136 1.00 88.81 190 ILE A CA 1
ATOM 1466 C C . ILE A 1 190 ? 7.756 -10.428 4.426 1.00 88.81 190 ILE A C 1
ATOM 1468 O O . ILE A 1 190 ? 8.649 -10.489 5.267 1.00 88.81 190 ILE A O 1
ATOM 1472 N N . SER A 1 191 ? 6.593 -11.060 4.562 1.00 86.81 191 SER A N 1
ATOM 1473 C CA . SER A 1 191 ? 6.200 -11.934 5.665 1.00 86.81 191 SER A CA 1
ATOM 1474 C C . SER A 1 191 ? 5.039 -12.827 5.197 1.00 86.81 191 SER A C 1
ATOM 1476 O O . SER A 1 191 ? 4.524 -12.617 4.096 1.00 86.81 191 SER A O 1
ATOM 1478 N N . PRO A 1 192 ? 4.614 -13.843 5.969 1.00 87.69 192 PRO A N 1
ATOM 1479 C CA . PRO A 1 192 ? 3.458 -14.654 5.591 1.00 87.69 192 PRO A CA 1
ATOM 1480 C C . PRO A 1 192 ? 2.216 -13.792 5.319 1.00 87.69 192 PRO A C 1
ATOM 1482 O O . PRO A 1 192 ? 1.812 -12.988 6.162 1.00 87.69 192 PRO A O 1
ATOM 1485 N N . GLY A 1 193 ? 1.616 -13.947 4.138 1.00 85.06 193 GLY A N 1
ATOM 1486 C CA . GLY A 1 193 ? 0.472 -13.160 3.676 1.00 85.06 193 GLY A CA 1
ATOM 1487 C C . GLY A 1 193 ? 0.801 -11.759 3.148 1.00 85.06 193 GLY A C 1
ATOM 1488 O O . GLY A 1 193 ? -0.136 -11.035 2.799 1.00 85.06 193 GLY A O 1
ATOM 1489 N N . ALA A 1 194 ? 2.081 -11.365 3.079 1.00 89.25 194 ALA A N 1
ATOM 1490 C CA . ALA A 1 194 ? 2.520 -10.047 2.623 1.00 89.25 194 ALA A CA 1
ATOM 1491 C C . ALA A 1 194 ? 3.664 -10.116 1.600 1.00 89.25 194 ALA A C 1
ATOM 1493 O O . ALA A 1 194 ? 4.695 -10.758 1.818 1.00 89.25 194 ALA A O 1
ATOM 1494 N N . HIS A 1 195 ? 3.509 -9.396 0.492 1.00 94.00 195 HIS A N 1
ATOM 1495 C CA . HIS A 1 195 ? 4.436 -9.442 -0.636 1.00 94.00 195 HIS A CA 1
ATOM 1496 C C . HIS A 1 195 ? 4.779 -8.045 -1.135 1.00 94.00 195 HIS A C 1
ATOM 1498 O O . HIS A 1 195 ? 3.951 -7.139 -1.103 1.00 94.00 195 HIS A O 1
ATOM 1504 N N . HIS A 1 196 ? 5.996 -7.907 -1.640 1.00 95.06 196 HIS A N 1
ATOM 1505 C CA . HIS A 1 196 ? 6.447 -6.764 -2.415 1.00 95.06 196 HIS A CA 1
ATOM 1506 C C . HIS A 1 196 ? 6.384 -7.097 -3.903 1.00 95.06 196 HIS A C 1
ATOM 1508 O O . HIS A 1 196 ? 6.748 -8.211 -4.296 1.00 95.06 196 HIS A O 1
ATOM 1514 N N . MET A 1 197 ? 6.021 -6.124 -4.737 1.00 96.88 197 MET A N 1
ATOM 1515 C CA . MET A 1 197 ? 6.260 -6.183 -6.180 1.00 96.88 197 MET A CA 1
ATOM 1516 C C . MET A 1 197 ? 6.617 -4.810 -6.759 1.00 96.88 197 MET A C 1
ATOM 1518 O O . MET A 1 197 ? 6.118 -3.782 -6.296 1.00 96.88 197 MET A O 1
ATOM 1522 N N . ASP A 1 198 ? 7.445 -4.805 -7.805 1.00 97.69 198 ASP A N 1
ATOM 1523 C CA . ASP A 1 198 ? 7.871 -3.595 -8.510 1.00 97.69 198 ASP A CA 1
ATOM 1524 C C . ASP A 1 198 ? 7.957 -3.764 -10.033 1.00 97.69 198 ASP A C 1
ATOM 1526 O O . ASP A 1 198 ? 8.078 -4.874 -10.558 1.00 97.69 198 ASP A O 1
ATOM 1530 N N . ILE A 1 199 ? 7.896 -2.638 -10.747 1.00 98.00 199 ILE A N 1
ATOM 1531 C CA . ILE A 1 199 ? 8.074 -2.526 -12.204 1.00 98.00 199 ILE A CA 1
ATOM 1532 C C . ILE A 1 199 ? 9.379 -1.786 -12.563 1.00 98.00 199 ILE A C 1
ATOM 1534 O O . ILE A 1 199 ? 10.023 -1.173 -11.706 1.00 98.00 199 ILE A O 1
ATOM 1538 N N . GLU A 1 200 ? 9.774 -1.843 -13.841 1.00 92.81 200 GLU A N 1
ATOM 1539 C CA . GLU A 1 200 ? 10.939 -1.114 -14.385 1.00 92.81 200 GLU A CA 1
ATOM 1540 C C . GLU A 1 200 ? 10.785 0.410 -14.387 1.00 92.81 200 GLU A C 1
ATOM 1542 O O . GLU A 1 200 ? 9.687 0.949 -14.646 1.00 92.81 200 GLU A O 1
#

Foldseek 3Di:
DLLLQQLPQPLDDPPVDNDPSQLVSLQLQCVLVVHPRPSDCPPVVVVVSVVCVVVVNHSVCSVDHPPDDPPPADPLQVVQDQDDLFQAFASPVPPRRPSNLADSLQSVVVSVLCVVLVAHKHFADLVRTHTHQQAHDQVRQVVDPPGDNPDQNPNSFKTKIFDPPDFVVVSVVVLVVCCVVLSWVDKDASDGRMIMTGHD

pLDDT: mean 82.08, std 15.94, range [28.75, 98.5]

Secondary structure (DSSP, 8-state):
-HHHHHTT----SSSS---HHHHHHHHHHHHHTT---SS---HHHHHHHHHHHHTT--TTTTSS-S----TTS-GGGGG-SS--GGGGS-TTSSS---GGG--HHHHHHHHHHHHHHTS--EE--TT--SS--S---HHHHHHSTT--TT-TTTTT-EEEEE-TTS-HHHHHHHHHHHHHTTS-SEEEEEETTEEEEE--